Protein AF-C6JRQ6-F1 (afdb_monomer_lite)

pLDDT: mean 70.68, std 23.98, range [23.69, 96.12]

Secondary structure (DSSP, 8-state):
-----------------PPP---------EEE-BTTB--EE---S-TTTHHHHHHHHTT-----EEEESSPPPHHHHHHHTTSTTGGG-EEEEHHHHHTTPPP-EEEHHHHSSS---HHHHS-TTSPPTTS---PPP-S--------S---TTHHHHHHHHHHHHHHT---TTT----EEEEE-TT--EEEEE----GGG--------

InterPro domains:
  IPR013171 Cytidine/deoxycytidylate deaminase, zinc-binding domain [PF08211] (110-205)
  IPR016193 Cytidine deaminase-like [SSF53927] (51-121)
  IPR016193 Cytidine deaminase-like [SSF53927] (104-203)
  IPR050202 Cytidine and Deoxycytidylate Deaminase [PTHR11644] (50-126)

Organism: Sorghum bicolor (NCBI:txid4558)

Sequence (208 aa):
RSSPVASREECESPSLHSPSPLLRSCIVIVLLLIPSVRKLARVSLEFRGFLVANAAAAGESALRAVAVSHMPCGHCRQFLQEIRGAAGIQILVTSDVEQGHVPEWRTVASLLLRPFGPHDLLEKNVPLVLEAHDNALGDPVVTAAANGFALGDLDARLREAAEAAARATHAPYNQCPSGFAVADGDGRIYAGSCWYSYAFRSSLEGAG

Foldseek 3Di:
DDDDDDDDDDDDDDDDDDDDPPPPQFQWFKQFDAPPDRDGDRDRDQLLDPVLQVCLVVLHLAGQEIETQDDHDPLSLLSCLLHPPQQRYWYWHVVCVVVVHDIDIDGSCRVHPPHDFCVVPHDPPDRGSSGFFQQDDDDDPDPPPDVPPDDDCLSVVQVVQFNVQLRREADPPPSRRGKGWDADPVSDIDIHTDYDTPSVPPDDPDDD

Radius of gyration: 24.95 Å; chains: 1; bounding box: 48×91×58 Å

Structure (mmCIF, N/CA/C/O backbone):
data_AF-C6JRQ6-F1
#
_entry.id   AF-C6JRQ6-F1
#
loop_
_atom_site.group_PDB
_atom_site.id
_atom_site.type_symbol
_atom_site.label_atom_id
_atom_site.label_alt_id
_atom_site.label_comp_id
_atom_site.label_asym_id
_atom_site.label_entity_id
_atom_site.label_seq_id
_atom_site.pdbx_PDB_ins_code
_atom_site.Cartn_x
_atom_site.Cartn_y
_atom_site.Cartn_z
_atom_site.occupancy
_atom_site.B_iso_or_equiv
_atom_site.auth_seq_id
_atom_site.auth_comp_id
_atom_site.auth_asym_id
_atom_site.auth_atom_id
_atom_site.pdbx_PDB_model_num
ATOM 1 N N . ARG A 1 1 ? 22.375 75.541 34.689 1.00 32.31 1 ARG A N 1
ATOM 2 C CA . ARG A 1 1 ? 23.519 74.726 34.204 1.00 32.31 1 ARG A CA 1
ATOM 3 C C . ARG A 1 1 ? 23.531 73.504 35.112 1.00 32.31 1 ARG A C 1
ATOM 5 O O . ARG A 1 1 ? 23.615 73.725 36.304 1.00 32.31 1 ARG A O 1
ATOM 12 N N . SER A 1 2 ? 23.284 72.267 34.705 1.00 34.31 2 SER A N 1
ATOM 13 C CA . SER A 1 2 ? 23.523 71.587 33.430 1.00 34.31 2 SER A CA 1
ATOM 14 C C . SER A 1 2 ? 22.818 70.220 33.471 1.00 34.31 2 SER A C 1
ATOM 16 O O . SER A 1 2 ? 22.883 69.532 34.483 1.00 34.31 2 SER A O 1
ATOM 18 N N . SER A 1 3 ? 22.206 69.827 32.360 1.00 25.83 3 SER A N 1
ATOM 19 C CA . SER A 1 3 ? 22.158 68.438 31.860 1.00 25.83 3 SER A CA 1
ATOM 20 C C . SER A 1 3 ? 23.054 68.407 30.590 1.00 25.83 3 SER A C 1
ATOM 22 O O . SER A 1 3 ? 23.490 69.505 30.213 1.00 25.83 3 SER A O 1
ATOM 24 N N . PRO A 1 4 ? 23.306 67.286 29.865 1.00 43.09 4 PRO A N 1
ATOM 25 C CA . PRO A 1 4 ? 22.752 65.919 29.985 1.00 43.09 4 PRO A CA 1
ATOM 26 C C . PRO A 1 4 ? 23.732 64.738 29.631 1.00 43.09 4 PRO A C 1
ATOM 28 O O . PRO A 1 4 ? 24.900 64.981 29.354 1.00 43.09 4 PRO A O 1
ATOM 31 N N . VAL A 1 5 ? 23.178 63.499 29.546 1.00 29.17 5 VAL A N 1
ATOM 32 C CA . VAL A 1 5 ? 23.485 62.369 28.595 1.00 29.17 5 VAL A CA 1
ATOM 33 C C . VAL A 1 5 ? 24.805 61.579 28.782 1.00 29.17 5 VAL A C 1
ATOM 35 O O . VAL A 1 5 ? 25.845 62.174 29.001 1.00 29.17 5 VAL A O 1
ATOM 38 N N . ALA A 1 6 ? 24.917 60.250 28.618 1.00 26.78 6 ALA A N 1
ATOM 39 C CA . ALA A 1 6 ? 24.022 59.087 28.471 1.00 26.78 6 ALA A CA 1
ATOM 40 C C . ALA A 1 6 ? 24.891 57.804 28.520 1.00 26.78 6 ALA A C 1
ATOM 42 O O . ALA A 1 6 ? 26.047 57.857 28.104 1.00 26.78 6 ALA A O 1
ATOM 43 N N . SER A 1 7 ? 24.332 56.645 28.889 1.00 26.89 7 SER A N 1
ATOM 44 C CA . SER A 1 7 ? 24.847 55.340 28.431 1.00 26.89 7 SER A CA 1
ATOM 45 C C . SER A 1 7 ? 23.823 54.214 28.624 1.00 26.89 7 SER A C 1
ATOM 47 O O . SER A 1 7 ? 23.535 53.827 29.749 1.00 26.89 7 SER A O 1
ATOM 49 N N . ARG A 1 8 ? 23.304 53.756 27.475 1.00 27.55 8 ARG A N 1
ATOM 50 C CA . ARG A 1 8 ? 22.902 52.398 27.057 1.00 27.55 8 ARG A CA 1
ATOM 51 C C . ARG A 1 8 ? 22.312 51.425 28.091 1.00 27.55 8 ARG A C 1
ATOM 53 O O . ARG A 1 8 ? 23.001 50.942 28.981 1.00 27.55 8 ARG A O 1
ATOM 60 N N . GLU A 1 9 ? 21.060 51.059 27.822 1.00 26.12 9 GLU A N 1
ATOM 61 C CA . GLU A 1 9 ? 20.378 49.845 28.271 1.00 26.12 9 GLU A CA 1
ATOM 62 C C . GLU A 1 9 ? 21.006 48.588 27.644 1.00 26.12 9 GLU A C 1
ATOM 64 O O . GLU A 1 9 ? 21.094 48.488 26.423 1.00 26.12 9 GLU A O 1
ATOM 69 N N . GLU A 1 10 ? 21.362 47.612 28.477 1.00 25.70 10 GLU A N 1
ATOM 70 C CA . GLU A 1 10 ? 21.288 46.182 28.162 1.00 25.70 10 GLU A CA 1
ATOM 71 C C . GLU A 1 10 ? 20.947 45.464 29.473 1.00 25.70 10 GLU A C 1
ATOM 73 O O . GLU A 1 10 ? 21.678 45.542 30.459 1.00 25.70 10 GLU A O 1
ATOM 78 N N . CYS A 1 11 ? 19.750 44.881 29.508 1.00 23.69 11 CYS A N 1
ATOM 79 C CA . CYS A 1 11 ? 19.131 44.308 30.692 1.00 23.69 11 CYS A CA 1
ATOM 80 C C . CYS A 1 11 ? 19.514 42.829 30.836 1.00 23.69 11 CYS A C 1
ATOM 82 O O . CYS A 1 11 ? 19.546 42.075 29.863 1.00 23.69 11 CYS A O 1
ATOM 84 N N . GLU A 1 12 ? 19.795 42.463 32.083 1.00 25.06 12 GLU A N 1
ATOM 85 C CA . GLU A 1 12 ? 20.041 41.134 32.633 1.00 25.06 12 GLU A CA 1
ATOM 86 C C . GLU A 1 12 ? 19.158 40.002 32.079 1.00 25.06 12 GLU A C 1
ATOM 88 O O . GLU A 1 12 ? 17.948 40.124 31.896 1.00 25.06 12 GLU A O 1
ATOM 93 N N . SER A 1 13 ? 19.783 38.835 31.921 1.00 31.11 13 SER A N 1
ATOM 94 C CA . SER A 1 13 ? 19.111 37.533 31.840 1.00 31.11 13 SER A CA 1
ATOM 95 C C . SER A 1 13 ? 18.483 37.157 33.194 1.00 31.11 13 SER A C 1
ATOM 97 O O . SER A 1 13 ? 19.041 37.513 34.232 1.00 31.11 13 SER A O 1
ATOM 99 N N . PRO A 1 14 ? 17.424 36.323 33.220 1.00 29.33 14 PRO A N 1
ATOM 100 C CA . PRO A 1 14 ? 17.565 35.090 34.003 1.00 29.33 14 PRO A CA 1
ATOM 101 C C . PRO A 1 14 ? 16.873 33.848 33.397 1.00 29.33 14 PRO A C 1
ATOM 103 O O . PRO A 1 14 ? 15.685 33.828 33.103 1.00 29.33 14 PRO A O 1
ATOM 106 N N . SER A 1 15 ? 17.678 32.791 33.266 1.00 24.84 15 SER A N 1
ATOM 107 C CA . SER A 1 15 ? 17.433 31.387 33.645 1.00 24.84 15 SER A CA 1
ATOM 108 C C . SER A 1 15 ? 16.040 30.722 33.558 1.00 24.84 15 SER A C 1
ATOM 110 O O . SER A 1 15 ? 15.105 31.081 34.264 1.00 24.84 15 SER A O 1
ATOM 112 N N . LEU A 1 16 ? 16.074 29.544 32.908 1.00 28.34 16 LEU A N 1
ATOM 113 C CA . LEU A 1 16 ? 15.434 28.267 33.283 1.00 28.34 16 LEU A CA 1
ATOM 114 C C . LEU A 1 16 ? 13.898 28.197 33.293 1.00 28.34 16 LEU A C 1
ATOM 116 O O . LEU A 1 16 ? 13.272 28.456 34.314 1.00 28.34 16 LEU A O 1
ATOM 120 N N . HIS A 1 17 ? 13.322 27.614 32.233 1.00 27.75 17 HIS A N 1
ATOM 121 C CA . HIS A 1 17 ? 12.193 26.682 32.352 1.00 27.75 17 HIS A CA 1
ATOM 122 C C . HIS A 1 17 ? 12.357 25.496 31.382 1.00 27.75 17 HIS A C 1
ATOM 124 O O . HIS A 1 17 ? 12.734 25.647 30.224 1.00 27.75 17 HIS A O 1
ATOM 130 N N . SER A 1 18 ? 12.128 24.311 31.943 1.00 26.06 18 SER A N 1
ATOM 131 C CA . SER A 1 18 ? 12.278 22.951 31.411 1.00 26.06 18 SER A CA 1
ATOM 132 C C . SER A 1 18 ? 11.684 22.714 30.005 1.00 26.06 18 SER A C 1
ATOM 134 O O . SER A 1 18 ? 10.564 23.164 29.754 1.00 26.06 18 SER A O 1
ATOM 136 N N . PRO A 1 19 ? 12.341 21.946 29.107 1.00 29.06 19 PRO A N 1
ATOM 137 C CA . PRO A 1 19 ? 11.703 21.478 27.883 1.00 29.06 19 PRO A CA 1
ATOM 138 C C . PRO A 1 19 ? 10.686 20.371 28.204 1.00 29.06 19 PRO A C 1
ATOM 140 O O . PRO A 1 19 ? 10.993 19.358 28.835 1.00 29.06 19 PRO A O 1
ATOM 143 N N . SER A 1 20 ? 9.450 20.578 27.761 1.00 27.70 20 SER A N 1
ATOM 144 C CA . SER A 1 20 ? 8.327 19.644 27.870 1.00 27.70 20 SER A CA 1
ATOM 145 C C . SER A 1 20 ? 8.675 18.260 27.283 1.00 27.70 20 SER A C 1
ATOM 147 O O . SER A 1 20 ? 9.143 18.194 26.146 1.00 27.70 20 SER A O 1
ATOM 149 N N . PRO A 1 21 ? 8.417 17.131 27.975 1.00 36.19 21 PRO A N 1
ATOM 150 C CA . PRO A 1 21 ? 8.819 15.818 27.486 1.00 36.19 21 PRO A CA 1
ATOM 151 C C . PRO A 1 21 ? 7.645 15.082 26.831 1.00 36.19 21 PRO A C 1
ATOM 153 O O . PRO A 1 21 ? 7.168 14.104 27.390 1.00 36.19 21 PRO A O 1
ATOM 156 N N . LEU A 1 22 ? 7.158 15.500 25.660 1.00 31.14 22 LEU A N 1
ATOM 157 C CA . LEU A 1 22 ? 6.166 14.704 24.914 1.00 31.14 22 LEU A CA 1
ATOM 158 C C . LEU A 1 22 ? 6.356 14.804 23.394 1.00 31.14 22 LEU A C 1
ATOM 160 O O . LEU A 1 22 ? 5.461 15.191 22.654 1.00 31.14 22 LEU A O 1
ATOM 164 N N . LEU A 1 23 ? 7.520 14.361 22.923 1.00 30.77 23 LEU A N 1
ATOM 165 C CA . LEU A 1 23 ? 7.643 13.742 21.603 1.00 30.77 23 LEU A CA 1
ATOM 166 C C . LEU A 1 23 ? 8.163 12.313 21.814 1.00 30.77 23 LEU A C 1
ATOM 168 O O . LEU A 1 23 ? 9.289 11.966 21.473 1.00 30.77 23 LEU A O 1
ATOM 172 N N . ARG A 1 24 ? 7.372 11.479 22.502 1.00 29.34 24 ARG A N 1
ATOM 173 C CA . ARG A 1 24 ? 7.675 10.047 22.571 1.00 29.34 24 ARG A CA 1
ATOM 174 C C . ARG A 1 24 ? 7.305 9.457 21.220 1.00 29.34 24 ARG A C 1
ATOM 176 O O . ARG A 1 24 ? 6.127 9.342 20.906 1.00 29.34 24 ARG A O 1
ATOM 183 N N . SER A 1 25 ? 8.314 9.124 20.423 1.00 31.83 25 SER A N 1
ATOM 184 C CA . SER A 1 25 ? 8.168 8.342 19.199 1.00 31.83 25 SER A CA 1
ATOM 185 C C . SER A 1 25 ? 7.356 7.079 19.505 1.00 31.83 25 SER A C 1
ATOM 187 O O . SER A 1 25 ? 7.846 6.162 20.164 1.00 31.83 25 SER A O 1
ATOM 189 N N . CYS A 1 26 ? 6.091 7.054 19.083 1.00 31.41 26 CYS A N 1
ATOM 190 C CA . CYS A 1 26 ? 5.210 5.905 19.250 1.00 31.41 26 CYS A CA 1
ATOM 191 C C . CYS A 1 26 ? 5.739 4.751 18.388 1.00 31.41 26 CYS A C 1
ATOM 193 O O . CYS A 1 26 ? 5.583 4.746 17.169 1.00 31.41 26 CYS A O 1
ATOM 195 N N . ILE A 1 27 ? 6.385 3.770 19.016 1.00 33.06 27 ILE A N 1
ATOM 196 C CA . ILE A 1 27 ? 6.795 2.518 18.370 1.00 33.06 27 ILE A CA 1
ATOM 197 C C . ILE A 1 27 ? 5.529 1.716 18.089 1.00 33.06 27 ILE A C 1
ATOM 199 O O . ILE A 1 27 ? 5.012 1.108 19.016 1.00 33.06 27 ILE A O 1
ATOM 203 N N . VAL A 1 28 ? 5.007 1.719 16.858 1.00 39.81 28 VAL A N 1
ATOM 204 C CA . VAL A 1 28 ? 3.835 0.923 16.442 1.00 39.81 28 VAL A CA 1
ATOM 205 C C . VAL A 1 28 ? 4.276 -0.455 15.959 1.00 39.81 28 VAL A C 1
ATOM 207 O O . VAL A 1 28 ? 4.702 -0.601 14.826 1.00 39.81 28 VAL A O 1
ATOM 210 N N . ILE A 1 29 ? 4.171 -1.493 16.794 1.00 40.84 29 ILE A N 1
ATOM 211 C CA . ILE A 1 29 ? 4.396 -2.873 16.331 1.00 40.84 29 ILE A CA 1
ATOM 212 C C . ILE A 1 29 ? 3.161 -3.316 15.553 1.00 40.84 29 ILE A C 1
ATOM 214 O O . ILE A 1 29 ? 2.087 -3.393 16.139 1.00 40.84 29 ILE A O 1
ATOM 218 N N . VAL A 1 30 ? 3.328 -3.609 14.262 1.00 47.19 30 VAL A N 1
ATOM 219 C CA . VAL A 1 30 ? 2.261 -4.107 13.392 1.00 47.19 30 VAL A CA 1
ATOM 220 C C . VAL A 1 30 ? 2.329 -5.636 13.293 1.00 47.19 30 VAL A C 1
ATOM 222 O O . VAL A 1 30 ? 3.194 -6.168 12.600 1.00 47.19 30 VAL A O 1
ATOM 225 N N . LEU A 1 31 ? 1.401 -6.365 13.930 1.00 46.53 31 LEU A N 1
ATOM 226 C CA . LEU A 1 31 ? 1.160 -7.767 13.551 1.00 46.53 31 LEU A CA 1
ATOM 227 C C . LEU A 1 31 ? 0.087 -7.831 12.469 1.00 46.53 31 LEU A C 1
ATOM 229 O O . LEU A 1 31 ? -1.076 -7.501 12.704 1.00 46.53 31 LEU A O 1
ATOM 233 N N . LEU A 1 32 ? 0.503 -8.287 11.294 1.00 48.84 32 LEU A N 1
ATOM 234 C CA . LEU A 1 32 ? -0.349 -8.572 10.154 1.00 48.84 32 LEU A CA 1
ATOM 235 C C . LEU A 1 32 ? -0.805 -10.035 10.212 1.00 48.84 32 LEU A C 1
ATOM 237 O O . LEU A 1 32 ? 0.010 -10.953 10.137 1.00 48.84 32 LEU A O 1
ATOM 241 N N . LEU A 1 33 ? -2.113 -10.258 10.339 1.00 46.53 33 LEU A N 1
ATOM 242 C CA . LEU A 1 33 ? -2.730 -11.566 10.104 1.00 46.53 33 LEU A CA 1
ATOM 243 C C . LEU A 1 33 ? -3.344 -11.536 8.700 1.00 46.53 33 LEU A C 1
ATOM 245 O O . LEU A 1 33 ? -4.466 -11.061 8.522 1.00 46.53 33 LEU A O 1
ATOM 249 N N . ILE A 1 34 ? -2.582 -11.997 7.704 1.00 45.97 34 ILE A N 1
ATOM 250 C CA . ILE A 1 34 ? -2.993 -12.041 6.292 1.00 45.97 34 ILE A CA 1
ATOM 251 C C . ILE A 1 34 ? -3.090 -13.512 5.838 1.00 45.97 34 ILE A C 1
ATOM 253 O O . ILE A 1 34 ? -2.299 -14.329 6.319 1.00 45.97 34 ILE A O 1
ATOM 257 N N . PRO A 1 35 ? -4.051 -13.899 4.967 1.00 39.62 35 PRO A N 1
ATOM 258 C CA . PRO A 1 35 ? -4.316 -15.305 4.649 1.00 39.62 35 PRO A CA 1
ATOM 259 C C . PRO A 1 35 ? -3.125 -16.085 4.081 1.00 39.62 35 PRO A C 1
ATOM 261 O O . PRO A 1 35 ? -3.066 -17.295 4.287 1.00 39.62 35 PRO A O 1
ATOM 264 N N . SER A 1 36 ? -2.190 -15.420 3.389 1.00 40.78 36 SER A N 1
ATOM 265 C CA . SER A 1 36 ? -1.124 -16.099 2.643 1.00 40.78 36 SER A CA 1
ATOM 266 C C . SER A 1 36 ? 0.266 -16.017 3.288 1.00 40.78 36 SER A C 1
ATOM 268 O O . SER A 1 36 ? 1.147 -16.797 2.925 1.00 40.78 36 SER A O 1
ATOM 270 N N . VAL A 1 37 ? 0.486 -15.130 4.270 1.00 37.06 37 VAL A N 1
ATOM 271 C CA . VAL A 1 37 ? 1.805 -14.931 4.891 1.00 37.06 37 VAL A CA 1
ATOM 272 C C . VAL A 1 37 ? 1.679 -14.631 6.392 1.00 37.06 37 VAL A C 1
ATOM 274 O O . VAL A 1 37 ? 1.243 -13.561 6.806 1.00 37.06 37 VAL A O 1
ATOM 277 N N . ARG A 1 38 ? 2.152 -15.553 7.244 1.00 40.16 38 ARG A N 1
ATOM 278 C CA . ARG A 1 38 ? 2.402 -15.291 8.676 1.00 40.16 38 ARG A CA 1
ATOM 279 C C . ARG A 1 38 ? 3.774 -14.624 8.851 1.00 40.16 38 ARG A C 1
ATOM 281 O O . ARG A 1 38 ? 4.701 -15.262 9.344 1.00 40.16 38 ARG A O 1
ATOM 288 N N . LYS A 1 39 ? 3.955 -13.373 8.411 1.00 37.06 39 LYS A N 1
ATOM 289 C CA . LYS A 1 39 ? 5.206 -12.625 8.659 1.00 37.06 39 LYS A CA 1
ATOM 290 C C . LYS A 1 39 ? 5.028 -11.618 9.790 1.00 37.06 39 LYS A C 1
ATOM 292 O O . LYS A 1 39 ? 4.116 -10.799 9.786 1.00 37.06 39 LYS A O 1
ATOM 297 N N . LEU A 1 40 ? 5.950 -11.688 10.747 1.00 37.50 40 LEU A N 1
ATOM 298 C CA . LEU A 1 40 ? 6.098 -10.743 11.844 1.00 37.50 40 LEU A CA 1
ATOM 299 C C . LEU A 1 40 ? 6.949 -9.563 11.351 1.00 37.50 40 LEU A C 1
ATOM 301 O O . LEU A 1 40 ? 8.134 -9.744 11.080 1.00 37.50 40 LEU A O 1
ATOM 305 N N . ALA A 1 41 ? 6.375 -8.367 11.240 1.00 37.59 41 ALA A N 1
ATOM 306 C CA . ALA A 1 41 ? 7.134 -7.157 10.931 1.00 37.59 41 ALA A CA 1
ATOM 307 C C . ALA A 1 41 ? 7.154 -6.245 12.167 1.00 37.59 41 ALA A C 1
ATOM 309 O O . ALA A 1 41 ? 6.165 -5.605 12.511 1.00 37.59 41 ALA A O 1
ATOM 310 N N . ARG A 1 42 ? 8.291 -6.189 12.871 1.00 33.12 42 ARG A N 1
ATOM 311 C CA . ARG A 1 42 ? 8.524 -5.189 13.927 1.00 33.12 42 ARG A CA 1
ATOM 312 C C . ARG A 1 42 ? 9.052 -3.930 13.252 1.00 33.12 42 ARG A C 1
ATOM 314 O O . ARG A 1 42 ? 10.227 -3.898 12.905 1.00 33.12 42 ARG A O 1
ATOM 321 N N . VAL A 1 43 ? 8.209 -2.924 13.031 1.00 35.38 43 VAL A N 1
ATOM 322 C CA . VAL A 1 43 ? 8.646 -1.694 12.354 1.00 35.38 43 VAL A CA 1
ATOM 323 C C . VAL A 1 43 ? 8.083 -0.461 13.043 1.00 35.38 43 VAL A C 1
ATOM 325 O O . VAL A 1 43 ? 6.877 -0.278 13.104 1.00 35.38 43 VAL A O 1
ATOM 328 N N . SER A 1 44 ? 8.972 0.403 13.531 1.00 34.44 44 SER A N 1
ATOM 329 C CA . SER A 1 44 ? 8.633 1.726 14.061 1.00 34.44 44 SER A CA 1
ATOM 330 C C . SER A 1 44 ? 8.604 2.742 12.924 1.00 34.44 44 SER A C 1
ATOM 332 O O . SER A 1 44 ? 9.618 3.374 12.658 1.00 34.44 44 SER A O 1
ATOM 334 N N . LEU A 1 45 ? 7.475 2.903 12.239 1.00 40.91 45 LEU A N 1
ATOM 335 C CA . LEU A 1 45 ? 7.290 3.963 11.244 1.00 40.91 45 LEU A CA 1
ATOM 336 C C . LEU A 1 45 ? 5.847 4.458 11.297 1.00 40.91 45 LEU A C 1
ATOM 338 O O . LEU A 1 45 ? 4.939 3.695 11.631 1.00 40.91 45 LEU A O 1
ATOM 342 N N . GLU A 1 46 ? 5.641 5.741 10.999 1.00 49.31 46 GLU A N 1
ATOM 343 C CA . GLU A 1 46 ? 4.310 6.335 10.904 1.00 49.31 46 GLU A CA 1
ATOM 344 C C . GLU A 1 46 ? 3.378 5.415 10.105 1.00 49.31 46 GLU A C 1
ATOM 346 O O . GLU A 1 46 ? 3.602 5.118 8.931 1.00 49.31 46 GLU A O 1
ATOM 351 N N . PHE A 1 47 ? 2.313 4.962 10.768 1.00 48.94 47 PHE A N 1
ATOM 352 C CA . PHE A 1 47 ? 1.334 3.990 10.271 1.00 48.94 47 PHE A CA 1
ATOM 353 C C . PHE A 1 47 ? 0.724 4.357 8.902 1.00 48.94 47 PHE A C 1
ATOM 355 O O . PHE A 1 47 ? 0.137 3.508 8.240 1.00 48.94 47 PHE A O 1
ATOM 362 N N . ARG A 1 48 ? 0.870 5.612 8.465 1.00 57.09 48 ARG A N 1
ATOM 363 C CA . ARG A 1 48 ? 0.150 6.204 7.336 1.00 57.09 48 ARG A CA 1
ATOM 364 C C . ARG A 1 48 ? 0.451 5.555 5.990 1.00 57.09 48 ARG A C 1
ATOM 366 O O . ARG A 1 48 ? -0.440 5.530 5.168 1.00 57.09 48 ARG A O 1
ATOM 373 N N . GLY A 1 49 ? 1.659 5.045 5.758 1.00 65.81 49 GLY A N 1
ATOM 374 C CA . 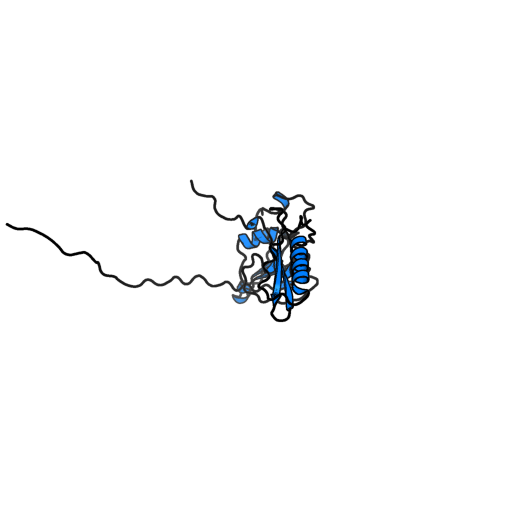GLY A 1 49 ? 2.021 4.448 4.463 1.00 65.81 49 GLY A CA 1
ATOM 375 C C . GLY A 1 49 ? 2.670 3.078 4.578 1.00 65.81 49 GLY A C 1
ATOM 376 O O . GLY A 1 49 ? 2.407 2.205 3.759 1.00 65.81 49 GLY A O 1
ATOM 377 N N . PHE A 1 50 ? 3.472 2.853 5.623 1.00 75.31 50 PHE A N 1
ATOM 378 C CA . PHE A 1 50 ? 4.335 1.674 5.703 1.00 75.31 50 PHE A CA 1
ATOM 379 C C . PHE A 1 50 ? 3.563 0.350 5.736 1.00 75.31 50 PHE A C 1
ATOM 381 O O . PHE A 1 50 ? 3.937 -0.594 5.047 1.00 75.31 50 PHE A O 1
ATOM 388 N N . LEU A 1 51 ? 2.480 0.274 6.516 1.00 80.00 51 LEU A N 1
ATOM 389 C CA . LEU A 1 51 ? 1.675 -0.944 6.636 1.00 80.00 51 LEU A CA 1
ATOM 390 C C . LEU A 1 51 ? 1.152 -1.403 5.275 1.00 80.00 51 LEU A C 1
ATOM 392 O O . LEU A 1 51 ? 1.304 -2.561 4.889 1.00 80.00 51 LEU A O 1
ATOM 396 N N . VAL A 1 52 ? 0.533 -0.467 4.567 1.00 80.06 52 VAL A N 1
ATOM 397 C CA . VAL A 1 52 ? -0.089 -0.731 3.278 1.00 80.06 52 VAL A CA 1
ATOM 398 C C . VAL A 1 52 ? 0.993 -0.946 2.226 1.00 80.06 52 VAL A C 1
ATOM 400 O O . VAL A 1 52 ? 0.877 -1.897 1.468 1.00 80.06 52 VAL A O 1
ATOM 403 N N . ALA A 1 53 ? 2.093 -0.180 2.252 1.00 79.69 53 ALA A N 1
ATOM 404 C CA . ALA A 1 53 ? 3.252 -0.367 1.373 1.00 79.69 53 ALA A CA 1
ATOM 405 C C . ALA A 1 53 ? 3.847 -1.767 1.506 1.00 79.69 53 ALA A C 1
ATOM 407 O O . ALA A 1 53 ? 4.098 -2.428 0.506 1.00 79.69 53 ALA A O 1
ATOM 408 N N . ASN A 1 54 ? 4.009 -2.254 2.735 1.00 81.19 54 ASN A N 1
ATOM 409 C CA . ASN A 1 54 ? 4.512 -3.595 2.986 1.00 81.19 54 ASN A CA 1
ATOM 410 C C . ASN A 1 54 ? 3.521 -4.681 2.536 1.00 81.19 54 ASN A C 1
ATOM 412 O O . ASN A 1 54 ? 3.945 -5.691 1.983 1.00 81.19 54 ASN A O 1
ATOM 416 N N . ALA A 1 55 ? 2.217 -4.486 2.753 1.00 82.94 55 ALA A N 1
ATOM 417 C CA . ALA A 1 55 ? 1.193 -5.410 2.265 1.00 82.94 55 ALA A CA 1
ATOM 418 C C . ALA A 1 55 ? 1.173 -5.466 0.725 1.00 82.94 55 ALA A C 1
ATOM 420 O O . ALA A 1 55 ? 1.252 -6.550 0.154 1.00 82.94 55 ALA A O 1
ATOM 421 N N . ALA A 1 56 ? 1.178 -4.312 0.056 1.00 82.12 56 ALA A N 1
ATOM 422 C CA . ALA A 1 56 ? 1.229 -4.220 -1.401 1.00 82.12 56 ALA A CA 1
ATOM 423 C C . ALA A 1 56 ? 2.521 -4.826 -1.972 1.00 82.12 56 ALA A C 1
ATOM 425 O O . ALA A 1 56 ? 2.466 -5.613 -2.912 1.00 82.12 56 ALA A O 1
ATOM 426 N N . ALA A 1 57 ? 3.679 -4.541 -1.366 1.00 78.50 57 ALA A N 1
ATOM 427 C CA . ALA A 1 57 ? 4.960 -5.131 -1.763 1.00 78.50 57 ALA A CA 1
ATOM 428 C C . ALA A 1 57 ? 5.004 -6.657 -1.560 1.00 78.50 57 ALA A C 1
ATOM 430 O O . ALA A 1 57 ? 5.741 -7.353 -2.255 1.00 78.50 57 ALA A O 1
ATOM 431 N N . ALA A 1 58 ? 4.210 -7.188 -0.625 1.00 80.94 58 ALA A N 1
ATOM 432 C CA . ALA A 1 58 ? 4.014 -8.623 -0.442 1.00 80.94 58 ALA A CA 1
ATOM 433 C C . ALA A 1 58 ? 2.965 -9.228 -1.401 1.00 80.94 58 ALA A C 1
ATOM 435 O O . ALA A 1 58 ? 2.740 -10.436 -1.351 1.00 80.94 58 ALA A O 1
ATOM 436 N N . GLY A 1 59 ? 2.345 -8.423 -2.273 1.00 81.62 59 GLY A N 1
ATOM 437 C CA . GLY A 1 59 ? 1.298 -8.855 -3.203 1.00 81.62 59 GLY A CA 1
ATOM 438 C C . GLY A 1 59 ? -0.054 -9.115 -2.535 1.00 81.62 59 GLY A C 1
ATOM 439 O O . GLY A 1 59 ? -0.888 -9.836 -3.081 1.00 81.62 59 GLY A O 1
ATOM 440 N N . GLU A 1 60 ? -0.272 -8.572 -1.338 1.00 86.06 60 GLU A N 1
ATOM 441 C CA . GLU A 1 60 ? -1.492 -8.804 -0.573 1.00 86.06 60 GLU A CA 1
ATOM 442 C C . GLU A 1 60 ? -2.618 -7.903 -1.075 1.00 86.06 60 GLU A C 1
ATOM 444 O O . GLU A 1 60 ? -2.497 -6.680 -1.085 1.00 86.06 60 GLU A O 1
ATOM 449 N N . SER A 1 61 ? -3.748 -8.510 -1.434 1.00 84.94 61 SER A N 1
ATOM 450 C CA . SER A 1 61 ? -4.910 -7.805 -1.995 1.00 84.94 61 SER A CA 1
ATOM 451 C C . SER A 1 61 ? -5.899 -7.292 -0.949 1.00 84.94 61 SER A C 1
ATOM 453 O O . SER A 1 61 ? -6.845 -6.573 -1.271 1.00 84.94 61 SER A O 1
ATOM 455 N N . ALA A 1 62 ? -5.722 -7.674 0.318 1.00 86.62 62 ALA A N 1
ATOM 456 C CA . ALA A 1 62 ? -6.638 -7.312 1.387 1.00 86.62 62 ALA A CA 1
ATOM 457 C C . ALA A 1 62 ? -5.950 -7.254 2.751 1.00 86.62 62 ALA A C 1
ATOM 459 O O . ALA A 1 62 ? -5.070 -8.052 3.072 1.00 86.62 62 ALA A O 1
ATOM 460 N N . LEU A 1 63 ? -6.461 -6.367 3.605 1.00 87.25 63 LEU A N 1
ATOM 461 C CA . LEU A 1 63 ? -6.125 -6.306 5.021 1.00 87.25 63 LEU A CA 1
ATOM 462 C C . LEU A 1 63 ? -7.346 -6.734 5.840 1.00 87.25 63 LEU A C 1
ATOM 464 O O . LEU A 1 63 ? -8.449 -6.245 5.615 1.00 87.25 63 LEU A O 1
ATOM 468 N N . ARG A 1 64 ? -7.169 -7.668 6.780 1.00 88.94 64 ARG A N 1
ATOM 469 C CA . ARG A 1 64 ? -8.263 -8.170 7.638 1.00 88.94 64 ARG A CA 1
ATOM 470 C C . ARG A 1 64 ? -8.120 -7.737 9.085 1.00 88.94 64 ARG A C 1
ATOM 472 O O . ARG A 1 64 ? -9.115 -7.415 9.730 1.00 88.94 64 ARG A O 1
ATOM 479 N N . ALA A 1 65 ? -6.894 -7.741 9.588 1.00 89.31 65 ALA A N 1
ATOM 480 C CA . ALA A 1 65 ? -6.604 -7.370 10.955 1.00 89.31 65 ALA A CA 1
ATOM 481 C C . ALA A 1 65 ? -5.198 -6.785 11.077 1.00 89.31 65 ALA A C 1
ATOM 483 O O . ALA A 1 65 ? -4.281 -7.183 10.355 1.00 89.31 65 ALA A O 1
ATOM 484 N N . VAL A 1 66 ? -5.042 -5.872 12.028 1.00 87.81 66 VAL A N 1
ATOM 485 C CA . VAL A 1 66 ? -3.765 -5.294 12.421 1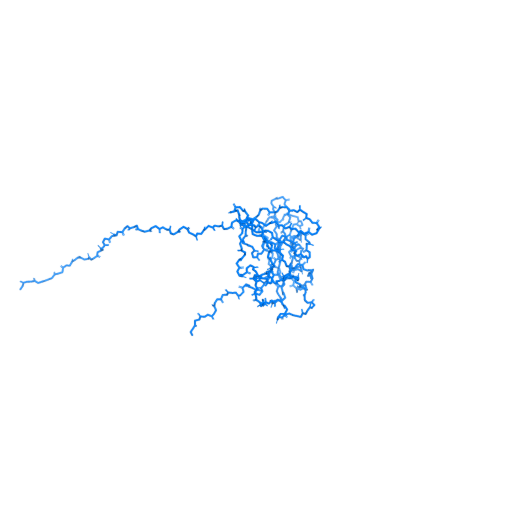.00 87.81 66 VAL A CA 1
ATOM 486 C C . VAL A 1 66 ? -3.699 -5.203 13.943 1.00 87.81 66 VAL A C 1
ATOM 488 O O . VAL A 1 66 ? -4.600 -4.666 14.581 1.00 87.81 66 VAL A O 1
ATOM 491 N N . ALA A 1 67 ? -2.636 -5.726 14.546 1.00 88.25 67 ALA A N 1
ATOM 492 C CA . ALA A 1 67 ? -2.296 -5.350 15.915 1.00 88.25 67 ALA A CA 1
ATOM 493 C C . ALA A 1 67 ? -1.368 -4.141 15.864 1.00 88.25 67 ALA A C 1
ATOM 495 O O . ALA A 1 67 ? -0.461 -4.135 15.046 1.00 88.25 67 ALA A O 1
ATOM 496 N N . VAL A 1 68 ? -1.593 -3.141 16.702 1.00 85.69 68 VAL A N 1
ATOM 497 C CA . VAL A 1 68 ? -0.801 -1.914 16.820 1.00 85.69 68 VAL A CA 1
ATOM 498 C C . VAL A 1 68 ? -0.464 -1.699 18.284 1.00 85.69 68 VAL A C 1
ATOM 500 O O . VAL A 1 68 ? -1.239 -2.068 19.156 1.00 85.69 68 VAL A O 1
ATOM 503 N N . SER A 1 69 ? 0.657 -1.064 18.595 1.00 84.75 69 SER A N 1
ATOM 504 C CA . SER A 1 69 ? 0.969 -0.779 20.001 1.00 84.75 69 SER A CA 1
ATOM 505 C C . SER A 1 69 ? 0.140 0.354 20.592 1.00 84.75 69 SER A C 1
ATOM 507 O O . SER A 1 69 ? 0.043 0.430 21.800 1.00 84.75 69 SER A O 1
ATOM 509 N N . HIS A 1 70 ? -0.424 1.243 19.772 1.00 86.12 70 HIS A N 1
ATOM 510 C CA . HIS A 1 70 ? -1.222 2.382 20.219 1.00 86.12 70 HIS A CA 1
ATOM 511 C C . HIS A 1 70 ? -2.420 2.548 19.292 1.00 86.12 70 HIS A C 1
ATOM 513 O O . HIS A 1 70 ? -2.338 2.247 18.098 1.00 86.12 70 HIS A O 1
ATOM 519 N N . MET A 1 71 ? -3.515 3.084 19.827 1.00 88.31 71 MET A N 1
ATOM 520 C CA . MET A 1 71 ? -4.700 3.409 19.040 1.00 88.31 71 MET A CA 1
ATOM 521 C C . MET A 1 71 ? -4.317 4.305 17.842 1.00 88.31 71 MET A C 1
ATOM 523 O O . MET A 1 71 ? -3.694 5.352 18.051 1.00 88.31 71 MET A O 1
ATOM 527 N N . PRO A 1 72 ? -4.682 3.951 16.592 1.00 87.38 72 PRO A N 1
ATOM 528 C CA . PRO A 1 72 ? -4.372 4.786 15.436 1.00 87.38 72 PRO A CA 1
ATOM 529 C C . PRO A 1 72 ? -5.018 6.164 15.592 1.00 87.38 72 PRO A C 1
ATOM 531 O O . PRO A 1 72 ? -6.111 6.289 16.141 1.00 87.38 72 PRO A O 1
ATOM 534 N N . CYS A 1 73 ? -4.376 7.219 15.097 1.00 87.56 73 CYS A N 1
ATOM 535 C CA . CYS A 1 73 ? -4.999 8.541 15.071 1.00 87.56 73 CYS A CA 1
ATOM 536 C C . CYS A 1 73 ? -6.105 8.614 13.999 1.00 87.56 73 CYS A C 1
ATOM 538 O O . CYS A 1 73 ? -6.253 7.709 13.173 1.00 87.56 73 CYS A O 1
ATOM 540 N N . GLY A 1 74 ? -6.877 9.707 13.984 1.00 85.81 74 GLY A N 1
ATOM 541 C CA . GLY A 1 74 ? -7.947 9.913 12.996 1.00 85.81 74 GLY A CA 1
ATOM 542 C C . GLY A 1 74 ? -7.458 9.790 11.551 1.00 85.81 74 GLY A C 1
ATOM 543 O O . GLY A 1 74 ? -8.082 9.103 10.753 1.00 85.81 74 GLY A O 1
ATOM 544 N N . HIS A 1 75 ? -6.286 10.346 11.243 1.00 82.25 75 HIS A N 1
ATOM 545 C CA . HIS A 1 75 ? -5.708 10.268 9.904 1.00 82.25 75 HIS A CA 1
ATOM 546 C C . HIS A 1 75 ? -5.326 8.837 9.495 1.00 82.25 75 HIS A C 1
ATOM 548 O O . HIS A 1 75 ? -5.559 8.434 8.363 1.00 82.25 75 HIS A O 1
ATOM 554 N N . CYS A 1 76 ? -4.777 8.042 10.413 1.00 85.69 76 CYS A N 1
ATOM 555 C CA . CYS A 1 76 ? -4.467 6.637 10.154 1.00 85.69 76 CYS A CA 1
ATOM 556 C C . CYS A 1 76 ? -5.731 5.824 9.858 1.00 85.69 76 CYS A C 1
ATOM 558 O O . CYS A 1 76 ? -5.750 5.027 8.926 1.00 85.69 76 CYS A O 1
ATOM 560 N N . ARG A 1 77 ? -6.804 6.059 10.624 1.00 89.62 77 ARG A N 1
ATOM 561 C CA . ARG A 1 77 ? -8.112 5.440 10.371 1.00 89.62 77 ARG A CA 1
ATOM 562 C C . ARG A 1 77 ? -8.685 5.867 9.024 1.00 89.62 77 ARG A C 1
ATOM 564 O O . ARG A 1 77 ? -9.219 5.035 8.305 1.00 89.62 77 ARG A O 1
ATOM 571 N N . GLN A 1 78 ? -8.523 7.140 8.677 1.00 88.75 78 GLN A N 1
ATOM 572 C CA . GLN A 1 78 ? -8.950 7.694 7.400 1.00 88.75 78 GLN A CA 1
ATOM 573 C C . GLN A 1 78 ? -8.170 7.090 6.224 1.00 88.75 78 GLN A C 1
ATOM 575 O O . GLN A 1 78 ? -8.769 6.770 5.207 1.00 88.75 78 GLN A O 1
ATOM 580 N N . PHE A 1 79 ? -6.864 6.864 6.370 1.00 88.06 79 PHE A N 1
ATOM 581 C CA . PHE A 1 79 ? -6.053 6.213 5.340 1.00 88.06 79 PHE A CA 1
ATOM 582 C C . PHE A 1 79 ? -6.464 4.752 5.101 1.00 88.06 79 PHE A C 1
ATOM 584 O O . PHE A 1 79 ? -6.462 4.291 3.965 1.00 88.06 79 PHE A O 1
ATOM 591 N N . LEU A 1 80 ? -6.897 4.023 6.139 1.00 90.31 80 LEU A N 1
ATOM 592 C CA . LEU A 1 80 ? -7.418 2.659 5.965 1.00 90.31 80 LEU A CA 1
ATOM 593 C C . LEU A 1 80 ? -8.650 2.602 5.050 1.00 90.31 80 LEU A C 1
ATOM 595 O O . LEU A 1 80 ? -8.909 1.544 4.483 1.00 90.31 80 LEU A O 1
ATOM 599 N N . GLN A 1 81 ? -9.372 3.714 4.860 1.00 92.25 81 GLN A N 1
ATOM 600 C CA . GLN A 1 81 ? -10.496 3.790 3.920 1.00 92.25 81 GLN A CA 1
ATOM 601 C C . GLN A 1 81 ? -10.077 3.605 2.457 1.00 92.25 81 GLN A C 1
ATOM 603 O O . GLN A 1 81 ? -10.926 3.275 1.634 1.00 92.25 81 GLN A O 1
ATOM 608 N N . GLU A 1 82 ? -8.790 3.756 2.137 1.00 91.44 82 GLU A N 1
ATOM 609 C CA . GLU A 1 82 ? -8.242 3.459 0.809 1.00 91.44 82 GLU A CA 1
ATOM 610 C C . GLU A 1 82 ? -8.171 1.950 0.522 1.00 91.44 82 GLU A C 1
ATOM 612 O O . GLU A 1 82 ? -7.853 1.564 -0.596 1.00 91.44 82 GLU A O 1
ATOM 617 N N . ILE A 1 83 ? -8.453 1.081 1.504 1.00 91.62 83 ILE A N 1
ATOM 618 C CA . ILE A 1 83 ? -8.455 -0.382 1.359 1.00 91.62 83 ILE A CA 1
ATOM 619 C C . ILE A 1 83 ? -9.885 -0.893 1.159 1.00 91.62 83 ILE A C 1
ATOM 621 O O . ILE A 1 83 ? -10.820 -0.508 1.870 1.00 91.62 83 ILE A O 1
ATOM 625 N N . ARG A 1 84 ? -10.077 -1.844 0.237 1.00 92.19 84 ARG A N 1
ATOM 626 C CA . ARG A 1 84 ? -11.392 -2.461 0.043 1.00 92.19 84 ARG A CA 1
ATOM 627 C C . ARG A 1 84 ? -11.857 -3.194 1.298 1.00 92.19 84 ARG A C 1
ATOM 629 O O . ARG A 1 84 ? -11.151 -4.020 1.867 1.00 92.19 84 ARG A O 1
ATOM 636 N N . GLY A 1 85 ? -13.089 -2.901 1.716 1.00 91.75 85 GLY A N 1
ATOM 637 C CA . GLY A 1 85 ? -13.674 -3.494 2.918 1.00 91.75 85 GLY A CA 1
ATOM 638 C C . GLY A 1 85 ? -13.140 -2.900 4.223 1.00 91.75 85 GLY A C 1
ATOM 639 O O . GLY A 1 85 ? -13.284 -3.543 5.262 1.00 91.75 85 GLY A O 1
ATOM 640 N N . ALA A 1 86 ? -12.575 -1.684 4.183 1.00 93.31 86 ALA A N 1
ATOM 641 C CA . ALA A 1 86 ? -11.991 -0.980 5.327 1.00 93.31 86 ALA A CA 1
ATOM 642 C C . ALA A 1 86 ? -12.805 -1.091 6.623 1.00 93.31 86 ALA A C 1
ATOM 644 O O . ALA A 1 86 ? -12.251 -1.407 7.670 1.00 93.31 86 ALA A O 1
ATOM 645 N N . ALA A 1 87 ? -14.128 -0.921 6.538 1.00 94.50 87 ALA A N 1
ATOM 646 C CA . ALA A 1 87 ? -15.056 -0.994 7.666 1.00 94.50 87 ALA A CA 1
ATOM 647 C C . ALA A 1 87 ? -14.891 -2.255 8.539 1.00 94.50 87 ALA A C 1
ATOM 649 O O . ALA A 1 87 ? -15.062 -2.177 9.754 1.00 94.50 87 ALA A O 1
ATOM 650 N N . GLY A 1 88 ? -14.549 -3.396 7.929 1.00 94.75 88 GLY A N 1
ATOM 651 C CA . GLY A 1 88 ? -14.384 -4.683 8.606 1.00 94.75 88 GLY A CA 1
ATOM 652 C C . GLY A 1 88 ? -12.965 -4.983 9.095 1.00 94.75 88 GLY A C 1
ATOM 653 O O . GLY A 1 88 ? -12.760 -6.034 9.700 1.00 94.75 88 GLY A O 1
ATOM 654 N N . ILE A 1 89 ? -11.986 -4.106 8.844 1.00 93.12 89 ILE A N 1
ATOM 655 C CA . ILE A 1 89 ? -10.614 -4.295 9.327 1.00 93.12 89 ILE A CA 1
ATOM 656 C C . ILE A 1 89 ? -10.622 -4.241 10.855 1.00 93.12 89 ILE A C 1
ATOM 658 O O . ILE A 1 89 ? -11.117 -3.280 11.448 1.00 93.12 89 ILE A O 1
ATOM 662 N N . GLN A 1 90 ? -10.064 -5.271 11.488 1.00 93.94 90 GLN A N 1
ATOM 663 C CA . GLN A 1 90 ? -9.967 -5.365 12.941 1.00 93.94 90 GLN A CA 1
ATOM 664 C C . GLN A 1 90 ? -8.650 -4.774 13.451 1.00 93.94 90 GLN A C 1
ATOM 666 O O . GLN A 1 90 ? -7.588 -5.005 12.877 1.00 93.94 90 GLN A O 1
ATOM 671 N N . ILE A 1 91 ? -8.711 -4.033 14.551 1.00 91.62 91 ILE A N 1
ATOM 672 C CA . ILE A 1 91 ? -7.572 -3.383 15.196 1.00 91.62 91 ILE A CA 1
ATOM 673 C C . ILE A 1 91 ? -7.475 -3.880 16.634 1.00 91.62 91 ILE A C 1
ATOM 675 O O . ILE A 1 91 ? -8.440 -3.768 17.390 1.00 91.62 91 ILE A O 1
ATOM 679 N N . LEU A 1 92 ? -6.309 -4.404 17.004 1.00 90.00 92 LEU A N 1
ATOM 680 C CA . LEU A 1 92 ? -5.961 -4.745 18.382 1.00 90.00 92 LEU A CA 1
ATOM 681 C C . LEU A 1 92 ? -4.896 -3.773 18.877 1.00 90.00 92 LEU A C 1
ATOM 683 O O . LEU A 1 92 ? -3.867 -3.622 18.225 1.00 90.00 92 LEU A O 1
ATOM 687 N N . VAL A 1 93 ? -5.111 -3.148 20.031 1.00 89.44 93 VAL A N 1
ATOM 688 C CA . VAL A 1 93 ? -4.100 -2.295 20.666 1.00 89.44 93 VAL A CA 1
ATOM 689 C C . VAL A 1 93 ? -3.341 -3.113 21.708 1.00 89.44 93 VAL A C 1
ATOM 691 O O . VAL A 1 93 ? -3.916 -3.537 22.705 1.00 89.44 93 VAL A O 1
ATOM 694 N N . THR A 1 94 ? -2.056 -3.381 21.478 1.00 85.88 94 THR A N 1
ATOM 695 C CA . THR A 1 94 ? -1.276 -4.285 22.336 1.00 85.88 94 THR A CA 1
ATOM 696 C C . THR A 1 94 ? -0.846 -3.637 23.650 1.00 85.88 94 THR A C 1
ATOM 698 O O . THR A 1 94 ? -0.700 -4.358 24.632 1.00 85.88 94 THR A O 1
ATOM 701 N N . SER A 1 95 ? -0.704 -2.305 23.717 1.00 84.69 95 SER A N 1
ATOM 702 C CA . SER A 1 95 ? -0.404 -1.615 24.983 1.00 84.69 95 SER A CA 1
ATOM 703 C C . SER A 1 95 ? -1.501 -1.799 26.024 1.00 84.69 95 SER A C 1
ATOM 705 O O . SER A 1 95 ? -1.201 -1.856 27.211 1.00 84.69 95 SER A O 1
ATOM 707 N N . ASP A 1 96 ? -2.761 -1.915 25.592 1.00 81.25 96 ASP A N 1
ATOM 708 C CA . ASP A 1 96 ? -3.894 -2.139 26.494 1.00 81.25 96 ASP A CA 1
ATOM 709 C C . ASP A 1 96 ? -3.683 -3.464 27.250 1.00 81.25 96 ASP A C 1
ATOM 711 O O . ASP A 1 96 ? -3.839 -3.532 28.468 1.00 81.25 96 ASP A O 1
ATOM 715 N N . VAL A 1 97 ? -3.214 -4.494 26.539 1.00 75.56 97 VAL A N 1
ATOM 716 C CA . VAL A 1 97 ? -2.899 -5.818 27.098 1.00 75.56 97 VAL A CA 1
ATOM 717 C C . VAL A 1 97 ? -1.718 -5.753 28.063 1.00 75.56 97 VAL A C 1
ATOM 719 O O . VAL A 1 97 ? -1.768 -6.336 29.144 1.00 75.56 97 VAL A O 1
ATOM 722 N N . GLU A 1 98 ? -0.663 -5.021 27.701 1.00 77.31 98 GLU A N 1
ATOM 723 C CA . GLU A 1 98 ? 0.523 -4.830 28.549 1.00 77.31 98 GLU A CA 1
ATOM 724 C C . GLU A 1 98 ? 0.199 -4.077 29.850 1.00 77.31 98 GLU A C 1
ATOM 726 O O . GLU A 1 98 ? 0.842 -4.299 30.874 1.00 77.31 98 GLU A O 1
ATOM 731 N N . GLN A 1 99 ? -0.830 -3.227 29.832 1.00 81.38 99 GLN A N 1
ATOM 732 C CA . GLN A 1 99 ? -1.346 -2.499 30.994 1.00 81.38 99 GLN A CA 1
ATOM 733 C C . GLN A 1 99 ? -2.362 -3.311 31.820 1.00 81.38 99 GLN A C 1
ATOM 735 O O . GLN A 1 99 ? -2.902 -2.806 32.803 1.00 81.38 99 GLN A O 1
ATOM 740 N N . GLY A 1 100 ? -2.610 -4.574 31.455 1.00 80.81 100 GLY A N 1
ATOM 741 C CA . GLY A 1 100 ? -3.528 -5.471 32.158 1.00 80.81 100 GLY A CA 1
ATOM 742 C C . GLY A 1 100 ? -5.002 -5.298 31.781 1.00 80.81 100 GLY A C 1
ATOM 743 O O . GLY A 1 100 ? -5.865 -5.884 32.436 1.00 80.81 100 GLY A O 1
ATOM 744 N N . HIS A 1 101 ? -5.315 -4.524 30.737 1.00 84.38 101 HIS A N 1
ATOM 745 C CA . HIS A 1 101 ? -6.665 -4.466 30.184 1.00 84.38 101 HIS A CA 1
ATOM 746 C C . HIS A 1 101 ? -6.963 -5.710 29.338 1.00 84.38 101 HIS A C 1
ATOM 748 O O . HIS A 1 101 ? -6.074 -6.351 28.773 1.00 84.38 101 HIS A O 1
ATOM 754 N N . VAL A 1 102 ? -8.247 -6.057 29.237 1.00 83.00 102 VAL A N 1
ATOM 755 C CA . VAL A 1 102 ? -8.692 -7.176 28.402 1.00 83.00 102 VAL A CA 1
ATOM 756 C C . VAL A 1 102 ? -8.445 -6.829 26.925 1.00 83.00 102 VAL A C 1
ATOM 758 O O . VAL A 1 102 ? -8.878 -5.760 26.490 1.00 83.00 102 VAL A O 1
ATOM 761 N N . PRO A 1 103 ? -7.777 -7.697 26.137 1.00 83.50 103 PRO A N 1
ATOM 762 C CA . PRO A 1 103 ? -7.590 -7.473 24.708 1.00 83.50 103 PRO A CA 1
ATOM 763 C C . PRO A 1 103 ? -8.939 -7.388 23.996 1.00 83.50 103 PRO A C 1
ATOM 765 O O . PRO A 1 103 ? -9.718 -8.341 24.010 1.00 83.50 103 PRO A O 1
ATOM 768 N N . GLU A 1 104 ? -9.183 -6.269 23.323 1.00 90.56 104 GLU A N 1
ATOM 769 C CA . GLU A 1 104 ? -10.401 -6.041 22.553 1.00 90.56 104 GLU A CA 1
ATOM 770 C C . GLU A 1 104 ? -10.058 -5.728 21.095 1.00 90.56 104 GLU A C 1
ATOM 772 O O . GLU A 1 104 ? -9.311 -4.792 20.795 1.00 90.56 104 GLU A O 1
ATOM 777 N N . TRP A 1 105 ? -10.637 -6.508 20.183 1.00 92.06 105 TRP A N 1
ATOM 778 C CA . TRP A 1 105 ? -10.609 -6.214 18.756 1.00 92.06 105 TRP A CA 1
ATOM 779 C C . TRP A 1 105 ? -11.699 -5.209 18.416 1.00 92.06 105 TRP A C 1
ATOM 781 O O . TRP A 1 105 ? -12.874 -5.433 18.698 1.00 92.06 105 TRP A O 1
ATOM 791 N N . ARG A 1 106 ? -11.314 -4.119 17.756 1.00 94.12 106 ARG A N 1
ATOM 792 C CA . ARG A 1 106 ? -12.235 -3.058 17.341 1.00 94.12 106 ARG A CA 1
ATOM 793 C C . ARG A 1 106 ? -12.203 -2.917 15.833 1.00 94.12 106 ARG A C 1
ATOM 795 O O . ARG A 1 106 ? -11.140 -2.961 15.225 1.00 94.12 106 ARG A O 1
ATOM 802 N N . THR A 1 107 ? -13.359 -2.748 15.211 1.00 96.12 107 THR A N 1
ATOM 803 C CA . THR A 1 107 ? -13.427 -2.549 13.758 1.00 96.12 107 THR A CA 1
ATOM 804 C C . THR A 1 107 ? -13.095 -1.104 13.401 1.00 96.12 107 THR A C 1
ATOM 806 O O . THR A 1 107 ? -13.381 -0.193 14.182 1.00 96.12 107 THR A O 1
ATOM 809 N N . VAL A 1 108 ? -12.564 -0.852 12.202 1.00 93.88 108 VAL A N 1
ATOM 810 C CA . VAL A 1 108 ? -12.401 0.527 11.703 1.00 93.88 108 VAL A CA 1
ATOM 811 C C . VAL A 1 108 ? -13.733 1.276 11.720 1.00 93.88 108 VAL A C 1
ATOM 813 O O . VAL A 1 108 ? -13.759 2.423 12.153 1.00 93.88 108 VAL A O 1
ATOM 816 N N . ALA A 1 109 ? -14.846 0.626 11.357 1.00 95.44 109 ALA A N 1
ATOM 817 C CA . ALA A 1 109 ? -16.175 1.244 11.399 1.00 95.44 109 ALA A CA 1
ATOM 818 C C . ALA A 1 109 ? -16.578 1.733 12.802 1.00 95.44 109 ALA A C 1
ATOM 820 O O . ALA A 1 109 ? -17.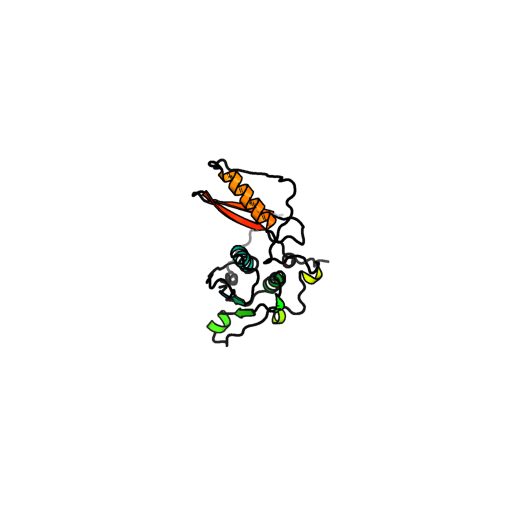203 2.783 12.931 1.00 95.44 109 ALA A O 1
ATOM 821 N N . SER A 1 110 ? -16.196 1.005 13.858 1.00 95.81 110 SER A N 1
ATOM 822 C CA . SER A 1 110 ? -16.444 1.432 15.243 1.00 95.81 110 SER A CA 1
ATOM 823 C C . SER A 1 110 ? -15.562 2.606 15.683 1.00 95.81 110 SER A C 1
ATOM 825 O O . SER A 1 110 ? -15.931 3.355 16.584 1.00 95.81 110 SER A O 1
ATOM 827 N N . LEU A 1 111 ? -14.402 2.783 15.042 1.00 93.88 111 LEU A N 1
ATOM 828 C CA . LEU A 1 111 ? -13.409 3.799 15.394 1.00 93.88 111 LEU A CA 1
ATOM 829 C C . LEU A 1 111 ? -13.473 5.058 14.513 1.00 93.88 111 LEU A C 1
ATOM 831 O O . LEU A 1 111 ? -12.893 6.083 14.874 1.00 93.88 111 LEU A O 1
ATOM 835 N N . LEU A 1 112 ? -14.134 4.985 13.357 1.00 93.38 112 LEU A N 1
ATOM 836 C CA . LEU A 1 112 ? -14.306 6.079 12.404 1.00 93.38 112 LEU A CA 1
ATOM 837 C C . LEU A 1 112 ? -15.774 6.148 11.967 1.00 93.38 112 LEU A C 1
ATOM 839 O O . LEU A 1 112 ? -16.190 5.528 10.990 1.00 93.38 112 LEU A O 1
ATOM 843 N N . LEU A 1 113 ? -16.566 6.903 12.727 1.00 90.81 113 LEU A N 1
ATOM 844 C CA . LEU A 1 113 ? -17.994 7.072 12.468 1.00 90.81 113 LEU A CA 1
ATOM 845 C C . LEU A 1 113 ? -18.222 7.931 11.221 1.00 90.81 113 LEU A C 1
ATOM 847 O O . LEU A 1 113 ? -17.659 9.018 11.119 1.00 90.81 113 LEU A O 1
ATOM 851 N N . ARG A 1 114 ? -19.114 7.474 10.329 1.00 88.06 114 ARG A N 1
ATOM 852 C CA . ARG A 1 114 ? -19.465 8.142 9.058 1.00 88.06 114 ARG A CA 1
ATOM 853 C C . ARG A 1 114 ? -18.214 8.529 8.252 1.00 88.06 114 ARG A C 1
ATOM 855 O O . ARG A 1 114 ? -17.951 9.718 8.068 1.00 88.06 114 ARG A O 1
ATOM 862 N N . PRO A 1 115 ? -17.417 7.538 7.826 1.00 91.12 115 PRO A N 1
ATOM 863 C CA . PRO A 1 115 ? -16.177 7.821 7.135 1.00 91.12 115 PRO A CA 1
ATOM 864 C C . PRO A 1 115 ? -16.458 8.438 5.766 1.00 91.12 115 PRO A C 1
ATOM 866 O O . PRO A 1 115 ? -17.337 7.978 5.043 1.00 91.12 115 PRO A O 1
ATOM 869 N N . PHE A 1 116 ? -15.654 9.428 5.401 1.00 90.31 116 PHE A N 1
ATOM 870 C CA . PHE A 1 116 ? -15.483 9.823 4.009 1.00 90.31 116 PHE A CA 1
ATOM 871 C C . PHE A 1 116 ? -14.458 8.881 3.356 1.00 90.31 116 PHE A C 1
ATOM 873 O O . PHE A 1 116 ? -13.603 8.339 4.055 1.00 90.31 116 PHE A O 1
ATOM 880 N N . GLY A 1 117 ? -14.493 8.641 2.054 1.00 90.38 117 GLY A N 1
ATOM 881 C CA . GLY A 1 117 ? -13.521 7.765 1.403 1.00 90.38 117 GLY A CA 1
ATOM 882 C C . GLY A 1 117 ? -13.718 7.614 -0.101 1.00 90.38 117 GLY A C 1
ATOM 883 O O . GLY A 1 117 ? -14.562 8.290 -0.684 1.00 90.38 117 GLY A O 1
ATOM 884 N N . PRO A 1 118 ? -12.989 6.679 -0.733 1.00 91.38 118 PRO A N 1
ATOM 885 C CA . PRO A 1 118 ? -13.008 6.478 -2.182 1.00 91.38 118 PRO A CA 1
ATOM 886 C C . PRO A 1 118 ? -14.414 6.377 -2.779 1.00 91.38 118 PRO A C 1
ATOM 888 O O . PRO A 1 118 ? -14.676 6.934 -3.832 1.00 91.38 118 PRO A O 1
ATOM 891 N N . HIS A 1 119 ? -15.349 5.729 -2.081 1.00 90.56 119 HIS A N 1
ATOM 892 C CA . HIS A 1 119 ? -16.740 5.581 -2.520 1.00 90.56 119 HIS A CA 1
ATOM 893 C C . HIS A 1 119 ? -17.538 6.889 -2.663 1.00 90.56 119 HIS A C 1
ATOM 895 O O . HIS A 1 119 ? -18.581 6.874 -3.310 1.00 90.56 119 HIS A O 1
ATOM 901 N N . ASP A 1 120 ? -17.068 7.989 -2.068 1.00 91.62 120 ASP A N 1
ATOM 902 C CA . ASP A 1 120 ? -17.704 9.307 -2.159 1.00 91.62 120 ASP A CA 1
ATOM 903 C C . ASP A 1 120 ? -17.177 10.117 -3.351 1.00 91.62 120 ASP A C 1
ATOM 905 O O . ASP A 1 120 ? -17.801 11.095 -3.756 1.00 91.62 120 ASP A O 1
ATOM 909 N N . LEU A 1 121 ? -16.016 9.732 -3.896 1.00 90.44 121 LEU A N 1
ATOM 910 C CA . LEU A 1 121 ? -15.291 10.481 -4.928 1.00 90.44 121 LEU A CA 1
ATOM 911 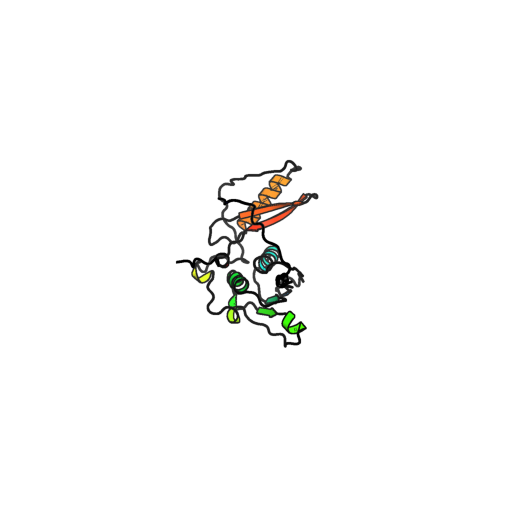C C . LEU A 1 121 ? -15.099 9.709 -6.235 1.00 90.44 121 LEU A C 1
ATOM 913 O O . LEU A 1 121 ? -14.980 10.323 -7.291 1.00 90.44 121 LEU A O 1
ATOM 917 N N . LEU A 1 122 ? -15.008 8.384 -6.161 1.00 90.81 122 LEU A N 1
ATOM 918 C CA . LEU A 1 122 ? -14.608 7.509 -7.255 1.00 90.81 122 LEU A CA 1
ATOM 919 C C . LEU A 1 122 ? -15.756 6.586 -7.666 1.00 90.81 122 LEU A C 1
ATOM 921 O O . LEU A 1 122 ? -16.619 6.215 -6.866 1.00 90.81 122 LEU A O 1
ATOM 925 N N . GLU A 1 123 ? -15.723 6.152 -8.923 1.00 90.06 123 GLU A N 1
ATOM 926 C CA . GLU A 1 123 ? -16.613 5.104 -9.412 1.00 90.06 123 GLU A CA 1
ATOM 927 C C . GLU A 1 123 ? -16.340 3.760 -8.711 1.00 90.06 123 GLU A C 1
ATOM 929 O O . GLU A 1 123 ? -15.234 3.462 -8.255 1.00 90.06 123 GLU A O 1
ATOM 934 N N . LYS A 1 124 ? -17.364 2.901 -8.629 1.00 86.25 124 LYS A N 1
ATOM 935 C CA . LYS A 1 124 ? -17.311 1.645 -7.851 1.00 86.25 124 LYS A CA 1
ATOM 936 C C . LYS A 1 124 ? -16.291 0.622 -8.363 1.00 86.25 124 LYS A C 1
ATOM 938 O O . LYS A 1 124 ? -15.923 -0.279 -7.615 1.00 86.25 124 LYS A O 1
ATOM 943 N N . ASN A 1 125 ? -15.907 0.725 -9.628 1.00 86.94 125 ASN A N 1
ATOM 944 C CA . ASN A 1 125 ? -14.986 -0.158 -10.342 1.00 86.94 125 ASN A CA 1
ATOM 945 C C . ASN A 1 125 ? -13.521 0.304 -10.268 1.00 86.94 125 ASN A C 1
ATOM 947 O O . ASN A 1 125 ? -12.657 -0.422 -10.753 1.00 86.94 125 ASN A O 1
ATOM 951 N N . VAL A 1 126 ? -13.230 1.473 -9.687 1.00 90.38 126 VAL A N 1
ATOM 952 C CA . VAL A 1 126 ? -11.853 1.968 -9.567 1.00 90.38 126 VAL A CA 1
ATOM 953 C C . VAL A 1 126 ? -11.070 1.112 -8.559 1.00 90.38 126 VAL A C 1
ATOM 955 O O . VAL A 1 126 ? -11.521 0.980 -7.412 1.00 90.38 126 VAL A O 1
ATOM 958 N N . PRO A 1 127 ? -9.901 0.557 -8.944 1.00 92.31 127 PRO A N 1
ATOM 959 C CA . PRO A 1 127 ? -9.088 -0.251 -8.044 1.00 92.31 127 PRO A CA 1
ATOM 960 C C . PRO A 1 127 ? -8.537 0.542 -6.851 1.00 92.31 127 PRO A C 1
ATOM 962 O O . PRO A 1 127 ? -7.951 1.620 -7.000 1.00 92.31 127 PRO A O 1
ATOM 965 N N . LEU A 1 128 ? -8.684 -0.018 -5.655 1.00 92.19 128 LEU A N 1
ATOM 966 C CA . LEU A 1 128 ? -8.198 0.545 -4.391 1.00 92.19 128 LEU A CA 1
ATOM 967 C C . LEU A 1 128 ? -6.738 0.183 -4.095 1.00 92.19 128 LEU A C 1
ATOM 969 O O . LEU A 1 128 ? -6.136 -0.588 -4.825 1.00 92.19 128 LEU A O 1
ATOM 973 N N . VAL A 1 129 ? -6.145 0.749 -3.039 1.00 90.62 129 VAL A N 1
ATOM 974 C CA . VAL A 1 129 ? -4.678 0.801 -2.836 1.00 90.62 129 VAL A CA 1
ATOM 975 C C . VAL A 1 129 ? -3.950 -0.555 -2.806 1.00 90.62 129 VAL A C 1
ATOM 977 O O . VAL A 1 129 ? -2.762 -0.604 -3.099 1.00 90.62 129 VAL A O 1
ATOM 980 N N . LEU A 1 130 ? -4.638 -1.647 -2.451 1.00 90.44 130 LEU A N 1
ATOM 981 C CA . LEU A 1 130 ? -4.083 -3.013 -2.434 1.00 90.44 130 LEU A CA 1
ATOM 982 C C . LEU A 1 130 ? -4.504 -3.860 -3.646 1.00 90.44 130 LEU A C 1
ATOM 984 O O . LEU A 1 130 ? -4.073 -5.001 -3.789 1.00 90.44 130 LEU A O 1
ATOM 988 N N . GLU A 1 131 ? -5.388 -3.344 -4.492 1.00 92.12 131 GLU A N 1
ATOM 989 C CA . GLU A 1 131 ? -5.837 -4.031 -5.700 1.00 92.12 131 GLU A CA 1
ATOM 990 C C . GLU A 1 131 ? -4.839 -3.784 -6.838 1.00 92.12 131 GLU A C 1
ATOM 992 O O . GLU A 1 131 ? -4.003 -2.891 -6.755 1.00 92.12 131 GLU A O 1
ATOM 997 N N . ALA A 1 132 ? -4.888 -4.594 -7.895 1.00 91.06 132 ALA A N 1
ATOM 998 C CA . ALA A 1 132 ? -3.957 -4.444 -9.009 1.00 91.06 132 ALA A CA 1
ATOM 999 C C . ALA A 1 132 ? -4.225 -3.149 -9.799 1.00 91.06 132 ALA A C 1
ATOM 1001 O O . ALA A 1 132 ? -5.371 -2.859 -10.153 1.00 91.06 132 ALA A O 1
ATOM 1002 N N . HIS A 1 133 ? -3.155 -2.425 -10.135 1.00 91.12 133 HIS A N 1
ATOM 1003 C CA . HIS A 1 133 ? -3.176 -1.266 -11.032 1.00 91.12 133 HIS A CA 1
ATOM 1004 C C . HIS A 1 133 ? -2.324 -1.539 -12.267 1.00 91.12 133 HIS A C 1
ATOM 1006 O O . HIS A 1 133 ? -1.285 -2.193 -12.187 1.00 91.12 133 HIS A O 1
ATOM 1012 N N . ASP A 1 134 ? -2.764 -0.991 -13.393 1.00 92.31 134 ASP A N 1
ATOM 1013 C CA . ASP A 1 134 ? -1.995 -0.942 -14.634 1.00 92.31 134 ASP A CA 1
ATOM 1014 C C . ASP A 1 134 ? -2.243 0.413 -15.300 1.00 92.31 134 ASP A C 1
ATOM 1016 O O . ASP A 1 134 ? -3.034 0.559 -16.233 1.00 92.31 134 ASP A O 1
ATOM 1020 N N . ASN A 1 135 ? -1.665 1.460 -14.708 1.00 89.62 135 ASN A N 1
ATOM 1021 C CA . ASN A 1 135 ? -1.833 2.814 -15.217 1.00 89.62 135 ASN A CA 1
ATOM 1022 C C . ASN A 1 135 ? -1.121 2.961 -16.561 1.00 89.62 135 ASN A C 1
ATOM 1024 O O . ASN A 1 135 ? 0.064 2.648 -16.678 1.00 89.62 135 ASN A O 1
ATOM 1028 N N . ALA A 1 136 ? -1.803 3.537 -17.549 1.00 88.69 136 ALA A N 1
ATOM 1029 C CA . ALA A 1 136 ? -1.143 3.957 -18.774 1.00 88.69 136 ALA A CA 1
ATOM 1030 C C . ALA A 1 136 ? -0.074 5.010 -18.443 1.00 88.69 136 ALA A C 1
ATOM 1032 O O . ALA A 1 136 ? -0.370 6.048 -17.847 1.00 88.69 136 ALA A O 1
ATOM 1033 N N . LEU A 1 137 ? 1.170 4.741 -18.833 1.00 83.62 137 LEU A N 1
ATOM 1034 C CA . LEU A 1 137 ? 2.230 5.738 -18.786 1.00 83.62 137 LEU A CA 1
ATOM 1035 C C . LEU A 1 137 ? 2.230 6.488 -20.119 1.00 83.62 137 LEU A C 1
ATOM 1037 O O . LEU A 1 137 ? 2.177 5.864 -21.179 1.00 83.62 137 LEU A O 1
ATOM 1041 N N . GLY A 1 138 ? 2.261 7.819 -20.060 1.00 77.44 138 GLY A N 1
ATOM 1042 C CA . GLY A 1 138 ? 2.495 8.642 -21.245 1.00 77.44 138 GLY A CA 1
ATOM 1043 C C . GLY A 1 138 ? 3.922 8.478 -21.774 1.00 77.44 138 GLY A C 1
ATOM 1044 O O . GLY A 1 138 ? 4.720 7.713 -21.224 1.00 77.44 138 GLY A O 1
ATOM 1045 N N . ASP A 1 139 ? 4.257 9.234 -22.821 1.00 69.38 139 ASP A N 1
ATOM 1046 C CA . ASP A 1 139 ? 5.609 9.216 -23.372 1.00 69.38 139 ASP A CA 1
ATOM 1047 C C . ASP A 1 139 ? 6.639 9.533 -22.273 1.00 69.38 139 ASP A C 1
ATOM 1049 O O . ASP A 1 139 ? 6.492 10.518 -21.539 1.00 69.38 139 ASP A O 1
ATOM 1053 N N . PRO A 1 140 ? 7.679 8.698 -22.116 1.00 59.62 140 PRO A N 1
ATOM 1054 C CA . PRO A 1 140 ? 8.581 8.793 -20.984 1.00 59.62 140 PRO A CA 1
ATOM 1055 C C . PRO A 1 140 ? 9.429 10.066 -21.073 1.00 59.62 140 PRO A C 1
ATOM 1057 O O . PRO A 1 140 ? 10.436 10.109 -21.780 1.00 59.62 140 PRO A O 1
ATOM 1060 N N . VAL A 1 141 ? 9.075 11.088 -20.292 1.00 53.88 141 VAL A N 1
ATOM 1061 C CA . VAL A 1 141 ? 9.946 12.242 -20.029 1.00 53.88 141 VAL A CA 1
ATOM 1062 C C . VAL A 1 141 ? 10.980 11.816 -18.989 1.00 53.88 141 VAL A C 1
ATOM 1064 O O . VAL A 1 141 ? 10.841 12.066 -17.796 1.00 53.88 141 VAL A O 1
ATOM 1067 N N . VAL A 1 142 ? 12.002 11.081 -19.422 1.00 54.31 142 VAL A N 1
ATOM 1068 C CA . VAL A 1 142 ? 13.038 10.591 -18.508 1.00 54.31 142 VAL A CA 1
ATOM 1069 C C . VAL A 1 142 ? 14.134 11.630 -18.331 1.00 54.31 142 VAL A C 1
ATOM 1071 O O . VAL A 1 142 ? 14.979 11.822 -19.199 1.00 54.31 142 VAL A O 1
ATOM 1074 N N . THR A 1 143 ? 14.167 12.242 -17.149 1.00 52.00 143 THR A N 1
ATOM 1075 C CA . THR A 1 143 ? 15.384 12.810 -16.564 1.00 52.00 143 THR A CA 1
ATOM 1076 C C . THR A 1 143 ? 16.135 11.693 -15.839 1.00 52.00 143 THR A C 1
ATOM 1078 O O . THR A 1 143 ? 16.090 11.593 -14.614 1.00 52.00 143 THR A O 1
ATOM 1081 N N . ALA A 1 144 ? 16.793 10.802 -16.583 1.00 52.84 144 ALA A N 1
ATOM 1082 C CA . ALA A 1 144 ? 17.745 9.869 -15.985 1.00 52.84 144 ALA A CA 1
ATOM 1083 C C . ALA A 1 144 ? 18.990 10.668 -15.584 1.00 52.84 144 ALA A C 1
ATOM 1085 O O . ALA A 1 144 ? 19.893 10.881 -16.388 1.00 52.84 144 ALA A O 1
ATOM 1086 N N . ALA A 1 145 ? 19.028 11.155 -14.345 1.00 52.59 145 ALA A N 1
ATOM 1087 C CA . ALA A 1 145 ? 20.261 11.640 -13.743 1.00 52.59 145 ALA A CA 1
ATOM 1088 C C . ALA A 1 145 ? 21.044 10.425 -13.225 1.00 52.59 145 ALA A C 1
ATOM 1090 O O . ALA A 1 145 ? 21.013 10.103 -12.040 1.00 52.59 145 ALA A O 1
ATOM 1091 N N . ALA A 1 146 ? 21.700 9.698 -14.131 1.00 55.69 146 ALA A N 1
ATOM 1092 C CA . ALA A 1 146 ? 22.682 8.705 -13.726 1.00 55.69 146 ALA A CA 1
ATOM 1093 C C . ALA A 1 146 ? 23.905 9.456 -13.180 1.00 55.69 146 ALA A C 1
ATOM 1095 O O . ALA A 1 146 ? 24.551 10.213 -13.902 1.00 55.69 146 ALA A O 1
ATOM 1096 N N . ASN A 1 147 ? 24.257 9.241 -11.911 1.00 55.19 147 ASN A N 1
ATOM 1097 C CA . ASN A 1 147 ? 25.423 9.873 -11.274 1.00 55.19 147 ASN A CA 1
ATOM 1098 C C . ASN A 1 147 ? 26.775 9.309 -11.781 1.00 55.19 147 ASN A C 1
ATOM 1100 O O . ASN A 1 147 ? 27.764 9.337 -11.056 1.00 55.19 147 ASN A O 1
ATOM 1104 N N . GLY A 1 148 ? 26.830 8.747 -12.995 1.00 56.00 148 GLY A N 1
ATOM 1105 C CA . GLY A 1 148 ? 28.047 8.181 -13.591 1.00 56.00 148 GLY A CA 1
ATOM 1106 C C . GLY A 1 148 ? 28.469 6.801 -13.063 1.00 56.00 148 GLY A C 1
ATOM 1107 O O . GLY A 1 148 ? 29.533 6.323 -13.438 1.00 56.00 148 GLY A O 1
ATOM 1108 N N . PHE A 1 149 ? 27.648 6.143 -12.234 1.00 56.50 149 PHE A N 1
ATOM 1109 C CA . PHE A 1 149 ? 27.900 4.791 -11.696 1.00 56.50 149 PHE A CA 1
ATOM 1110 C C . PHE A 1 149 ? 27.169 3.669 -12.459 1.00 56.50 149 PHE A C 1
ATOM 1112 O O . PHE A 1 149 ? 27.123 2.531 -11.995 1.00 56.50 149 PHE A O 1
ATOM 1119 N N . ALA A 1 150 ? 26.579 3.979 -13.615 1.00 56.88 150 ALA A N 1
ATOM 1120 C CA . ALA A 1 150 ? 25.830 3.027 -14.426 1.00 56.88 150 ALA A CA 1
ATOM 1121 C C . ALA A 1 150 ? 26.767 1.986 -15.064 1.00 56.88 150 ALA A C 1
ATOM 1123 O O . ALA A 1 150 ? 27.337 2.191 -16.135 1.00 56.88 150 ALA A O 1
ATOM 1124 N N . LEU A 1 151 ? 26.962 0.863 -14.377 1.00 60.41 151 LEU A N 1
ATOM 1125 C CA . LEU A 1 151 ? 27.629 -0.318 -14.917 1.00 60.41 151 LEU A CA 1
ATOM 1126 C C . LEU A 1 151 ? 26.651 -1.084 -15.823 1.00 60.41 151 LEU A C 1
ATOM 1128 O O . LEU A 1 151 ? 25.618 -1.560 -15.359 1.00 60.41 151 LEU A O 1
ATOM 1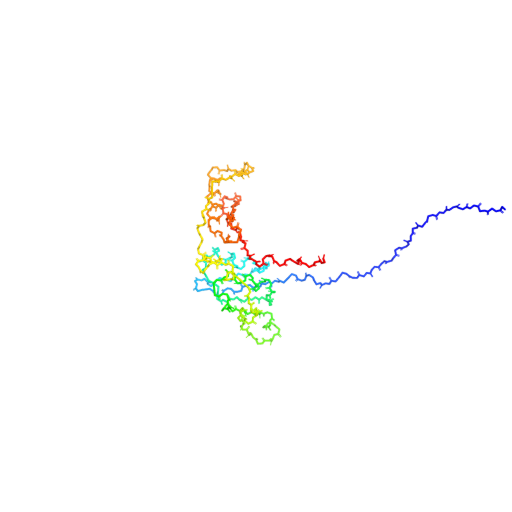132 N N . GLY A 1 152 ? 26.997 -1.251 -17.101 1.00 75.38 152 GLY A N 1
ATOM 1133 C CA . GLY A 1 152 ? 26.293 -2.161 -18.013 1.00 75.38 152 GLY A CA 1
ATOM 1134 C C . GLY A 1 152 ? 24.819 -1.809 -18.250 1.00 75.38 152 GLY A C 1
ATOM 1135 O O . GLY A 1 152 ? 24.499 -0.702 -18.669 1.00 75.38 152 GLY A O 1
ATOM 1136 N N . ASP A 1 153 ? 23.926 -2.774 -18.019 1.00 84.94 153 ASP A N 1
ATOM 1137 C CA . ASP A 1 153 ? 22.478 -2.670 -18.254 1.00 84.94 153 ASP A CA 1
ATOM 1138 C C . ASP A 1 153 ? 21.693 -2.064 -17.073 1.00 84.94 153 ASP A C 1
ATOM 1140 O O . ASP A 1 153 ? 20.459 -2.028 -17.099 1.00 84.94 153 ASP A O 1
ATOM 1144 N N . LEU A 1 154 ? 22.389 -1.579 -16.036 1.00 83.81 154 LEU A N 1
ATOM 1145 C CA . LEU A 1 154 ? 21.773 -1.116 -14.794 1.00 83.81 154 LEU A CA 1
ATOM 1146 C C . LEU A 1 154 ? 20.758 0.012 -15.017 1.00 83.81 154 LEU A C 1
ATOM 1148 O O . LEU A 1 154 ? 19.678 -0.029 -14.433 1.00 83.81 154 LEU A O 1
ATOM 1152 N N . ASP A 1 155 ? 21.060 0.973 -15.892 1.00 82.25 155 ASP A N 1
ATOM 1153 C CA . ASP A 1 155 ? 20.147 2.079 -16.210 1.00 82.25 155 ASP A CA 1
ATOM 1154 C C . ASP A 1 155 ? 18.845 1.586 -16.852 1.00 82.25 155 ASP A C 1
ATOM 1156 O O . ASP A 1 155 ? 17.760 2.052 -16.501 1.00 82.25 155 ASP A O 1
ATOM 1160 N N . ALA A 1 156 ? 18.935 0.609 -17.760 1.00 85.00 156 ALA A N 1
ATOM 1161 C CA . ALA A 1 156 ? 17.765 0.024 -18.407 1.00 85.00 156 ALA A CA 1
ATOM 1162 C C . ALA A 1 156 ? 16.896 -0.726 -17.389 1.00 85.00 156 ALA A C 1
ATOM 1164 O O . ALA A 1 156 ? 15.684 -0.523 -17.346 1.00 85.00 156 ALA A O 1
ATOM 1165 N N . ARG A 1 157 ? 17.524 -1.516 -16.510 1.00 88.81 157 ARG A N 1
ATOM 1166 C CA . ARG A 1 157 ? 16.831 -2.247 -15.442 1.00 88.81 157 ARG A CA 1
ATOM 1167 C C . ARG A 1 157 ? 16.199 -1.311 -14.406 1.00 88.81 157 ARG A C 1
ATOM 1169 O O . ARG A 1 157 ? 15.096 -1.578 -13.937 1.00 88.81 157 ARG A O 1
ATOM 1176 N N . LEU A 1 158 ? 16.866 -0.209 -14.049 1.00 88.06 158 LEU A N 1
ATOM 1177 C CA . LEU A 1 158 ? 16.315 0.818 -13.155 1.00 88.06 158 LEU A CA 1
ATOM 1178 C C . LEU A 1 158 ? 15.107 1.511 -13.786 1.00 88.06 158 LEU A C 1
ATOM 1180 O O . LEU A 1 158 ? 14.087 1.683 -13.121 1.00 88.06 158 LEU A O 1
ATOM 1184 N N . ARG A 1 159 ? 15.197 1.873 -15.070 1.00 86.19 159 ARG A N 1
ATOM 1185 C CA . ARG A 1 159 ? 14.083 2.468 -15.815 1.00 86.19 159 ARG A CA 1
ATOM 1186 C C . ARG A 1 159 ? 12.885 1.526 -15.863 1.00 86.19 159 ARG A C 1
ATOM 1188 O O . ARG A 1 159 ? 11.786 1.934 -15.502 1.00 86.19 159 ARG A O 1
ATOM 1195 N N . GLU A 1 160 ? 13.103 0.273 -16.253 1.00 89.94 160 GLU A N 1
ATOM 1196 C CA . GLU A 1 160 ? 12.050 -0.743 -16.320 1.00 89.94 160 GLU A CA 1
ATOM 1197 C C . GLU A 1 160 ? 11.369 -0.933 -14.957 1.00 89.94 160 GLU A C 1
ATOM 1199 O O . GLU A 1 160 ? 10.140 -0.939 -14.870 1.00 89.94 160 GLU A O 1
ATOM 1204 N N . ALA A 1 161 ? 12.154 -1.007 -13.877 1.00 91.00 161 ALA A N 1
ATOM 1205 C CA . ALA A 1 161 ? 11.631 -1.148 -12.523 1.00 91.00 161 ALA A CA 1
ATOM 1206 C C . ALA A 1 161 ? 10.834 0.086 -12.061 1.00 91.00 161 ALA A C 1
ATOM 1208 O O . ALA A 1 161 ? 9.774 -0.064 -11.450 1.00 91.00 161 ALA A O 1
ATOM 1209 N N . ALA A 1 162 ? 11.300 1.301 -12.370 1.00 89.00 162 ALA A N 1
ATOM 1210 C CA . ALA A 1 162 ? 10.591 2.537 -12.037 1.00 89.00 162 ALA A CA 1
ATOM 1211 C C . ALA A 1 162 ? 9.270 2.665 -12.813 1.00 89.00 162 ALA A C 1
ATOM 1213 O O . ALA A 1 162 ? 8.250 3.046 -12.239 1.00 89.00 162 ALA A O 1
ATOM 1214 N N . GLU A 1 163 ? 9.262 2.300 -14.097 1.00 90.19 163 GLU A N 1
ATOM 1215 C CA . GLU A 1 163 ? 8.050 2.267 -14.918 1.00 90.19 163 GLU A CA 1
ATOM 1216 C C . GLU A 1 163 ? 7.058 1.207 -14.431 1.00 90.19 163 GLU A C 1
ATOM 1218 O O . GLU A 1 163 ? 5.863 1.481 -14.332 1.00 90.19 163 GLU A O 1
ATOM 1223 N N . ALA A 1 164 ? 7.529 0.007 -14.081 1.00 91.31 164 ALA A N 1
ATOM 1224 C CA . ALA A 1 164 ? 6.681 -1.027 -13.496 1.00 91.31 164 ALA A CA 1
ATOM 1225 C C . ALA A 1 164 ? 6.047 -0.550 -12.179 1.00 91.31 164 ALA A C 1
ATOM 1227 O O . ALA A 1 164 ? 4.845 -0.721 -11.973 1.00 91.31 164 ALA A O 1
ATOM 1228 N N . ALA A 1 165 ? 6.826 0.120 -11.324 1.00 89.81 165 ALA A N 1
ATOM 1229 C CA . ALA A 1 165 ? 6.313 0.718 -10.097 1.00 89.81 165 ALA A CA 1
ATOM 1230 C C . ALA A 1 165 ? 5.298 1.839 -10.373 1.00 89.81 165 ALA A C 1
ATOM 1232 O O . ALA A 1 165 ? 4.291 1.923 -9.676 1.00 89.81 165 ALA A O 1
ATOM 1233 N N . ALA A 1 166 ? 5.515 2.669 -11.398 1.00 90.38 166 ALA A N 1
ATOM 1234 C CA . ALA A 1 166 ? 4.568 3.709 -11.793 1.00 90.38 166 ALA A CA 1
ATOM 1235 C C . ALA A 1 166 ? 3.245 3.116 -12.311 1.00 90.38 166 ALA A C 1
ATOM 1237 O O . ALA A 1 166 ? 2.171 3.575 -11.918 1.00 90.38 166 ALA A O 1
ATOM 1238 N N . ARG A 1 167 ? 3.299 2.057 -13.132 1.00 91.50 167 ARG A N 1
ATOM 1239 C CA . ARG A 1 167 ? 2.103 1.329 -13.597 1.00 91.50 167 ARG A CA 1
ATOM 1240 C C . ARG A 1 167 ? 1.288 0.771 -12.432 1.00 91.50 167 ARG A C 1
ATOM 1242 O O . ARG A 1 167 ? 0.069 0.904 -12.441 1.00 91.50 167 ARG A O 1
ATOM 1249 N N . ALA A 1 168 ? 1.954 0.265 -11.397 1.00 90.12 168 ALA A N 1
ATOM 1250 C CA . ALA A 1 168 ? 1.327 -0.277 -10.191 1.00 90.12 168 ALA A CA 1
ATOM 1251 C C . ALA A 1 168 ? 0.860 0.783 -9.163 1.00 90.12 168 ALA A C 1
ATOM 1253 O O . ALA A 1 168 ? 0.413 0.438 -8.071 1.00 90.12 168 ALA A O 1
ATOM 1254 N N . THR A 1 169 ? 0.987 2.081 -9.453 1.00 89.19 169 THR A N 1
ATOM 1255 C CA . THR A 1 169 ? 0.687 3.141 -8.481 1.00 89.19 169 THR A CA 1
ATOM 1256 C C . THR A 1 169 ? -0.816 3.349 -8.246 1.00 89.19 169 THR A C 1
ATOM 1258 O O . THR A 1 169 ? -1.592 3.547 -9.177 1.00 89.19 169 THR A O 1
ATOM 1261 N N . HIS A 1 170 ? -1.228 3.468 -6.982 1.00 90.69 170 HIS A N 1
ATOM 1262 C CA . HIS A 1 170 ? -2.549 3.991 -6.632 1.00 90.69 170 HIS A CA 1
ATOM 1263 C C . HIS A 1 170 ? -2.598 5.530 -6.769 1.00 90.69 170 HIS A C 1
ATOM 1265 O O . HIS A 1 170 ? -2.188 6.260 -5.860 1.00 90.69 170 HIS A O 1
ATOM 1271 N N . ALA A 1 171 ? -3.087 6.021 -7.914 1.00 89.50 171 ALA A N 1
ATOM 1272 C CA . ALA A 1 171 ? -3.194 7.452 -8.244 1.00 89.50 171 ALA A CA 1
ATOM 1273 C C . ALA A 1 171 ? -4.568 7.881 -8.828 1.00 89.50 171 ALA A C 1
ATOM 1275 O O . ALA A 1 171 ? -4.610 8.672 -9.775 1.00 89.50 171 ALA A O 1
ATOM 1276 N N . PRO A 1 172 ? -5.718 7.427 -8.285 1.00 89.25 172 PRO A N 1
ATOM 1277 C CA . PRO A 1 172 ? -7.022 7.728 -8.886 1.00 89.25 172 PRO A CA 1
ATOM 1278 C C . PRO A 1 172 ? -7.452 9.197 -8.729 1.00 89.25 172 PRO A C 1
ATOM 1280 O O . PRO A 1 172 ? -8.350 9.659 -9.427 1.00 89.25 172 PRO A O 1
ATOM 1283 N N . TYR A 1 173 ? -6.824 9.949 -7.823 1.00 87.69 173 TYR A N 1
ATOM 1284 C CA . TYR A 1 173 ? -7.228 11.320 -7.497 1.00 87.69 173 TYR A CA 1
ATOM 1285 C C . TYR A 1 173 ? -6.508 12.381 -8.330 1.00 87.69 173 TYR A C 1
ATOM 1287 O O . TYR A 1 173 ? -7.107 13.375 -8.726 1.00 87.69 173 TYR A O 1
ATOM 1295 N N . ASN A 1 174 ? -5.209 12.191 -8.563 1.00 84.12 174 ASN A N 1
ATOM 1296 C CA . ASN A 1 174 ? -4.351 13.155 -9.252 1.00 84.12 174 ASN A CA 1
ATOM 1297 C C . ASN A 1 174 ? -3.978 12.716 -10.676 1.00 84.12 174 ASN A C 1
ATOM 1299 O O . ASN A 1 174 ? -3.388 13.516 -11.395 1.00 84.12 174 ASN A O 1
ATOM 1303 N N . GLN A 1 175 ? -4.292 11.470 -11.064 1.00 84.31 175 GLN A N 1
ATOM 1304 C CA . GLN A 1 175 ? -4.006 10.905 -12.388 1.00 84.31 175 GLN A CA 1
ATOM 1305 C C . GLN A 1 175 ? -2.525 11.031 -12.785 1.00 84.31 175 GLN A C 1
ATOM 1307 O O . GLN A 1 175 ? -2.184 11.199 -13.953 1.00 84.31 175 GLN A O 1
ATOM 1312 N N . CYS A 1 176 ? -1.634 10.971 -11.790 1.00 86.06 176 CYS A N 1
ATOM 1313 C CA . CYS A 1 176 ? -0.196 11.146 -11.964 1.00 86.06 176 CYS A CA 1
ATOM 1314 C C . CYS A 1 176 ? 0.553 9.916 -11.418 1.00 86.06 176 CYS A C 1
ATOM 1316 O O . CYS A 1 176 ? 1.134 9.976 -10.326 1.00 86.06 176 CYS A O 1
ATOM 1318 N N . PRO A 1 177 ? 0.506 8.771 -12.129 1.00 88.19 177 PRO A N 1
ATOM 1319 C CA . PRO A 1 177 ? 1.221 7.567 -11.726 1.00 88.19 177 PRO A CA 1
ATOM 1320 C C . PRO A 1 177 ? 2.726 7.843 -11.706 1.00 88.19 177 PRO A C 1
ATOM 1322 O O . PRO A 1 177 ? 3.322 8.219 -12.711 1.00 88.19 177 PRO A O 1
ATOM 1325 N N . SER A 1 178 ? 3.340 7.675 -10.538 1.00 85.81 178 SER A N 1
ATOM 1326 C CA . SER A 1 178 ? 4.764 7.942 -10.328 1.00 85.81 178 SER A CA 1
ATOM 1327 C C . SER A 1 178 ? 5.411 6.765 -9.610 1.00 85.81 178 SER A C 1
ATOM 1329 O O . SER A 1 178 ? 4.834 6.222 -8.664 1.00 85.81 178 SER A O 1
ATOM 1331 N N . GLY A 1 179 ? 6.603 6.385 -10.058 1.00 87.06 179 GLY A N 1
ATOM 1332 C CA . GLY A 1 179 ? 7.394 5.287 -9.515 1.00 87.06 179 GLY A CA 1
ATOM 1333 C C . GLY A 1 179 ? 8.875 5.641 -9.517 1.00 87.06 179 GLY A C 1
ATOM 1334 O O . GLY A 1 179 ? 9.321 6.489 -10.291 1.00 87.06 179 GLY A O 1
ATOM 1335 N N . PHE A 1 180 ? 9.634 5.015 -8.627 1.00 86.88 180 PHE A N 1
ATOM 1336 C CA . PHE A 1 180 ? 11.077 5.200 -8.518 1.00 86.88 180 PHE A CA 1
ATOM 1337 C C . PHE A 1 180 ? 11.777 3.848 -8.418 1.00 86.88 180 PHE A C 1
ATOM 1339 O O . PHE A 1 180 ? 11.188 2.861 -7.974 1.00 86.88 180 PHE A O 1
ATOM 1346 N N . ALA A 1 181 ? 13.053 3.820 -8.793 1.00 89.25 181 ALA A N 1
ATOM 1347 C CA . ALA A 1 181 ? 13.929 2.680 -8.589 1.00 89.25 181 ALA A CA 1
ATOM 1348 C C . ALA A 1 181 ? 15.318 3.159 -8.166 1.00 89.25 181 ALA A C 1
ATOM 1350 O O . ALA A 1 181 ? 15.807 4.185 -8.639 1.00 89.25 181 ALA A O 1
ATOM 1351 N N . VAL A 1 182 ? 15.946 2.408 -7.270 1.00 87.56 182 VAL A N 1
ATOM 1352 C CA . VAL A 1 182 ? 17.304 2.642 -6.778 1.00 87.56 182 VAL A CA 1
ATOM 1353 C C . VAL A 1 182 ? 18.070 1.328 -6.777 1.00 87.56 182 VAL A C 1
ATOM 1355 O O . VAL A 1 182 ? 17.473 0.265 -6.613 1.00 87.56 182 VAL A O 1
ATOM 1358 N N . ALA A 1 183 ? 19.387 1.395 -6.947 1.00 87.75 183 ALA A N 1
ATOM 1359 C CA . ALA A 1 183 ? 20.265 0.240 -6.826 1.00 87.75 183 ALA A CA 1
ATOM 1360 C C . ALA A 1 183 ? 21.230 0.410 -5.650 1.00 87.75 183 ALA A C 1
ATOM 1362 O O . ALA A 1 183 ? 21.667 1.527 -5.366 1.00 87.75 183 ALA A O 1
ATOM 1363 N N . ASP A 1 184 ? 21.555 -0.688 -4.970 1.00 85.31 184 ASP A N 1
ATOM 1364 C CA . ASP A 1 184 ? 22.657 -0.716 -4.006 1.00 85.31 184 ASP A CA 1
ATOM 1365 C C . ASP A 1 184 ? 24.017 -0.940 -4.695 1.00 85.31 184 ASP A C 1
ATOM 1367 O O . ASP A 1 184 ? 24.104 -1.110 -5.913 1.00 85.31 184 ASP A O 1
ATOM 1371 N N . GLY A 1 185 ? 25.099 -0.920 -3.909 1.00 81.12 185 GLY A N 1
ATOM 1372 C CA . GLY A 1 185 ? 26.463 -1.119 -4.415 1.00 81.12 185 GLY A CA 1
ATOM 1373 C C . GLY A 1 185 ? 26.719 -2.501 -5.030 1.00 81.12 185 GLY A C 1
ATOM 1374 O O . GLY A 1 185 ? 27.678 -2.648 -5.783 1.00 81.12 185 GLY A O 1
ATOM 1375 N N . ASP A 1 186 ? 25.849 -3.480 -4.763 1.00 84.81 186 ASP A N 1
ATOM 1376 C CA . ASP A 1 186 ? 25.900 -4.824 -5.347 1.00 84.81 186 ASP A CA 1
ATOM 1377 C C . ASP A 1 186 ? 25.054 -4.930 -6.635 1.00 84.81 186 ASP A C 1
ATOM 1379 O O . ASP A 1 186 ? 24.960 -6.001 -7.240 1.00 84.81 186 ASP A O 1
ATOM 1383 N N . GLY A 1 187 ? 24.402 -3.841 -7.063 1.00 82.38 187 GLY A N 1
ATOM 1384 C CA . GLY A 1 187 ? 23.540 -3.807 -8.247 1.00 82.38 187 GLY A CA 1
ATOM 1385 C C . GLY A 1 187 ? 22.152 -4.427 -8.042 1.00 82.38 187 GLY A C 1
ATOM 1386 O O . GLY A 1 187 ? 21.469 -4.751 -9.026 1.00 82.38 187 GLY A O 1
ATOM 1387 N N . ARG A 1 188 ? 21.711 -4.613 -6.788 1.00 88.62 188 ARG A N 1
ATOM 1388 C CA . ARG A 1 188 ? 20.339 -5.048 -6.481 1.00 88.62 188 ARG A CA 1
ATOM 1389 C C . ARG A 1 188 ? 19.402 -3.857 -6.571 1.00 88.62 188 ARG A C 1
ATOM 1391 O O . ARG A 1 188 ? 19.698 -2.800 -6.025 1.00 88.62 188 ARG A O 1
ATOM 1398 N N . ILE A 1 189 ? 18.269 -4.045 -7.241 1.00 89.38 189 ILE A N 1
ATOM 1399 C CA . ILE A 1 189 ? 17.300 -2.981 -7.509 1.00 89.38 189 ILE A CA 1
ATOM 1400 C C . ILE A 1 189 ? 16.150 -3.056 -6.508 1.00 89.38 189 ILE A C 1
ATOM 1402 O O . ILE A 1 189 ? 15.571 -4.120 -6.293 1.00 89.38 189 ILE A O 1
ATOM 1406 N N . TYR A 1 190 ? 15.792 -1.902 -5.956 1.00 88.69 190 TYR A N 1
ATOM 1407 C CA . TYR A 1 190 ? 14.616 -1.685 -5.126 1.00 88.69 190 TYR A CA 1
ATOM 1408 C C . TYR A 1 190 ? 13.742 -0.644 -5.816 1.00 88.69 190 TYR A C 1
ATOM 1410 O O . TYR A 1 190 ? 14.233 0.416 -6.199 1.00 88.69 190 TYR A O 1
ATOM 1418 N N . ALA A 1 191 ? 12.456 -0.938 -5.971 1.00 89.38 191 ALA A N 1
ATOM 1419 C CA . ALA A 1 191 ? 11.502 -0.043 -6.609 1.00 89.38 191 ALA A CA 1
ATOM 1420 C C . ALA A 1 191 ? 10.316 0.234 -5.688 1.00 89.38 191 ALA A C 1
ATOM 1422 O O . ALA A 1 191 ? 9.991 -0.573 -4.814 1.00 89.38 191 ALA A O 1
ATOM 1423 N N . GLY A 1 192 ? 9.681 1.384 -5.886 1.00 84.69 192 GLY A N 1
ATOM 1424 C CA . GLY A 1 192 ? 8.532 1.799 -5.099 1.00 84.69 192 GLY A CA 1
ATOM 1425 C C . GLY A 1 192 ? 7.617 2.751 -5.856 1.00 84.69 192 GLY A C 1
ATOM 1426 O O . GLY A 1 192 ? 8.031 3.459 -6.775 1.00 84.69 192 GLY A O 1
ATOM 1427 N N . SER A 1 193 ? 6.356 2.747 -5.446 1.00 84.88 193 SER A N 1
ATOM 1428 C CA . SER A 1 193 ? 5.277 3.557 -6.009 1.00 84.88 193 SER A CA 1
ATOM 1429 C C . SER A 1 193 ? 4.963 4.741 -5.094 1.00 84.88 193 SER A C 1
ATOM 1431 O O . SER A 1 193 ? 4.988 4.610 -3.869 1.00 84.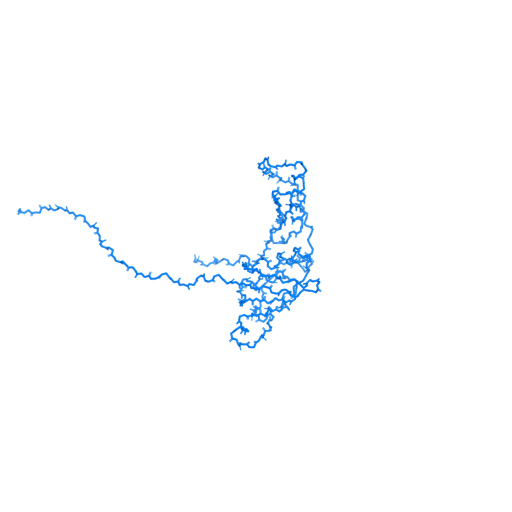88 193 SER A O 1
ATOM 1433 N N . CYS A 1 194 ? 4.621 5.892 -5.673 1.00 77.75 194 CYS A N 1
ATOM 1434 C CA . CYS A 1 194 ? 4.168 7.060 -4.915 1.00 77.75 194 CYS A CA 1
ATOM 1435 C C . CYS A 1 194 ? 2.643 7.075 -4.819 1.00 77.75 194 CYS A C 1
ATOM 1437 O O . CYS A 1 194 ? 1.967 7.341 -5.807 1.00 77.75 194 CYS A O 1
ATOM 1439 N N . TRP A 1 195 ? 2.088 6.826 -3.637 1.00 75.88 195 TRP A N 1
ATOM 1440 C CA . TRP A 1 195 ? 0.637 6.786 -3.456 1.00 75.88 195 TRP A CA 1
ATOM 1441 C C . TRP A 1 195 ? 0.055 8.128 -3.057 1.00 75.88 195 TRP A C 1
ATOM 1443 O O . TRP A 1 195 ? 0.629 8.857 -2.246 1.00 75.88 195 TRP A O 1
ATOM 1453 N N . TYR A 1 196 ? -1.139 8.404 -3.570 1.00 70.00 196 TYR A N 1
ATOM 1454 C CA . TYR A 1 196 ? -1.941 9.529 -3.125 1.00 70.00 196 TYR A CA 1
ATOM 1455 C C . TYR A 1 196 ? -3.215 9.016 -2.463 1.00 70.00 196 TYR A C 1
ATOM 1457 O O . TYR A 1 196 ? -3.960 8.243 -3.055 1.00 70.00 196 TYR A O 1
ATOM 1465 N N . SER A 1 197 ? -3.465 9.466 -1.238 1.00 66.81 197 SER A N 1
ATOM 1466 C CA . SER A 1 197 ? -4.732 9.256 -0.534 1.00 66.81 197 SER A CA 1
ATOM 1467 C C . SER A 1 197 ? -5.421 10.594 -0.339 1.00 66.81 197 SER A C 1
ATOM 1469 O O . SER A 1 197 ? -4.771 11.598 -0.032 1.00 66.81 197 SER A O 1
ATOM 1471 N N . TYR A 1 198 ? -6.748 10.603 -0.427 1.00 66.06 198 TYR A N 1
ATOM 1472 C CA . TYR A 1 198 ? -7.518 11.802 -0.113 1.00 66.06 198 TYR A CA 1
ATOM 1473 C C . TYR A 1 198 ? -7.313 12.253 1.347 1.00 66.06 198 TYR A C 1
ATOM 1475 O O . TYR A 1 198 ? -7.346 13.445 1.653 1.00 66.06 198 TYR A O 1
ATOM 1483 N N . ALA A 1 199 ? -6.994 11.315 2.247 1.00 59.66 199 ALA A N 1
ATOM 1484 C CA . ALA A 1 199 ? -6.702 11.592 3.650 1.00 59.66 199 ALA A CA 1
ATOM 1485 C C . ALA A 1 199 ? -5.530 12.574 3.852 1.00 59.66 199 ALA A C 1
ATOM 1487 O O . ALA A 1 199 ? -5.471 13.239 4.891 1.00 59.66 199 ALA A O 1
ATOM 1488 N N . PHE A 1 200 ? -4.605 12.691 2.882 1.00 53.66 200 PHE A N 1
ATOM 1489 C CA . PHE A 1 200 ? -3.444 13.590 2.957 1.00 53.66 200 PHE A CA 1
ATOM 1490 C C . PHE A 1 200 ? -3.821 15.075 2.997 1.00 53.66 200 PHE A C 1
ATOM 1492 O O . PHE A 1 200 ? -3.096 15.853 3.615 1.00 53.66 200 PHE A O 1
ATOM 1499 N N . ARG A 1 201 ? -4.983 15.474 2.462 1.00 47.19 201 ARG A N 1
ATOM 1500 C CA . ARG A 1 201 ? -5.539 16.823 2.660 1.00 47.19 201 ARG A CA 1
ATOM 1501 C C . ARG A 1 201 ? -6.368 16.881 3.946 1.00 47.19 201 ARG A C 1
ATOM 1503 O O . ARG A 1 201 ? -7.582 17.012 3.929 1.00 47.19 201 ARG A O 1
ATOM 1510 N N . SER A 1 202 ? -5.690 16.801 5.085 1.00 35.03 202 SER A N 1
ATOM 1511 C CA . SER A 1 202 ? -6.231 17.265 6.371 1.00 35.03 202 SER A CA 1
ATOM 1512 C C . SER A 1 202 ? -5.389 18.438 6.876 1.00 35.03 202 SER A C 1
ATOM 1514 O O . SER A 1 202 ? -4.868 18.399 7.987 1.00 35.03 202 SER A O 1
ATOM 1516 N N . SER A 1 203 ? -5.192 19.449 6.032 1.00 30.25 203 SER A N 1
ATOM 1517 C CA . SER A 1 203 ? -4.594 20.722 6.439 1.00 30.25 203 SER A CA 1
ATOM 1518 C C . SER A 1 203 ? -5.716 21.745 6.515 1.00 30.25 203 SER A C 1
ATOM 1520 O O . SER A 1 203 ? -6.473 21.891 5.560 1.00 30.25 203 SER A O 1
ATOM 1522 N N . LEU A 1 204 ? -5.846 22.390 7.674 1.00 35.38 204 LEU A N 1
ATOM 1523 C CA . LEU A 1 204 ? -6.784 23.475 7.925 1.00 35.38 204 LEU A CA 1
ATOM 1524 C C . LEU A 1 204 ? -6.740 24.520 6.798 1.00 35.38 204 LEU A C 1
ATOM 1526 O O . LEU A 1 204 ? -5.739 25.214 6.653 1.00 35.38 204 LEU A O 1
ATOM 1530 N N . GLU A 1 205 ? -7.856 24.717 6.103 1.00 30.33 205 GLU A N 1
ATOM 1531 C CA . GLU A 1 205 ? -8.237 26.043 5.611 1.00 30.33 205 GLU A CA 1
ATOM 1532 C C . GLU A 1 205 ? -9.326 26.560 6.548 1.00 30.33 205 GLU A C 1
ATOM 1534 O O . GLU A 1 205 ? -10.525 26.395 6.345 1.00 30.33 205 GLU A O 1
ATOM 1539 N N . GLY A 1 206 ? -8.859 27.097 7.669 1.00 30.45 206 GLY A N 1
ATOM 1540 C CA . GLY A 1 206 ? -9.653 27.848 8.621 1.00 30.45 206 GLY A CA 1
ATOM 1541 C C . GLY A 1 206 ? -8.859 29.079 9.013 1.00 30.45 206 GLY A C 1
ATOM 1542 O O . GLY A 1 206 ? -8.113 29.037 9.985 1.00 30.45 206 GLY A O 1
ATOM 1543 N N . ALA A 1 207 ? -9.001 30.150 8.240 1.00 26.59 207 ALA A N 1
ATOM 1544 C CA . ALA A 1 207 ? -8.718 31.506 8.684 1.00 26.59 207 ALA A CA 1
ATOM 1545 C C . ALA A 1 207 ? -9.504 32.483 7.800 1.00 26.59 207 ALA A C 1
ATOM 1547 O O . ALA A 1 207 ? -9.134 32.679 6.649 1.00 26.59 207 ALA A O 1
ATOM 1548 N N . GLY A 1 208 ? -10.589 33.009 8.385 1.00 30.89 208 GLY A N 1
ATOM 1549 C CA . GLY A 1 208 ? -11.130 34.369 8.216 1.00 30.89 208 GLY A CA 1
ATOM 1550 C C . GLY A 1 208 ? -11.308 34.920 6.815 1.00 30.89 208 GLY A C 1
ATOM 1551 O O . GLY A 1 208 ? -10.299 35.405 6.266 1.00 30.89 208 GLY A O 1
#